Protein AF-A0AAD7LRD4-F1 (afdb_monomer_lite)

Secondary structure (DSSP, 8-state):
-B-TTS--EEE--GGGGG-TT-SEEE--SSEEEEPPPGGGGG-TT-SEEE--SSEEEEEPPGGGGG-TT--EEE--SSEEEEPPPGGGGG-TT--EEE--SSEE-SPPPTTSTTEEHHHHHHSHHHHHHHHHHHHHHHHHHHHHHHHIIIIISSS-EE-S--SGGGEEE-TT--EEE--GGG-EE--TTS--B----S-TTTS-HHHHHH-B--HHHHHHHHHHHHHHHHH-

Organism: Quillaja saponaria (NCBI:txid32244)

Radius of gyration: 20.21 Å; chains: 1; bounding box: 53×46×47 Å

Sequence (232 aa):
MDIQDCMLTGLISTSIGNLTNVVCLNLVDNQLSGIVPREIGTLGNIKYLLLRNDELSGSIPKEIGMLRDLFELDLSENHFSDRIPATIGNLRNLNALYLYANNLSGSIPEEIGKGSLDNILKSEEQAIALGWNRRINIVKGVANALYYMHHNCSPPIIHRDISGKNVLLNLDYEAHISDFGTAKILKPESSNWTSFAGTFGYSAPELACTMEVNEKCDVYSYGVLTLEVILG

Foldseek 3Di:
DACEPVQDEEEDDLCVLVVLVDAEDAHHHYAHEEEDDLSVLSNQNYAYDADAQYAYEEADHLSVLSNQNHAEDHPENYAYEEEDHLSVLSNPNHDYDHHYNYHYDDKDRQSAAVGFQVVQLVDPVSLVVCDDVLLVQQLVLLVVVLCCQQPVDVQHKAQLAQASNQWHAHNVSRTDGMDSVVMDRDDVPDAQADDRDYDPPQFDPCCVVPSGDDSVRVVSSSVSRSCSSVPD

pLDDT: mean 91.53, std 7.33, range [61.41, 98.56]

Structure (mmCIF, N/CA/C/O backbone):
data_AF-A0AAD7LRD4-F1
#
_entry.id   AF-A0AAD7LRD4-F1
#
loop_
_atom_site.group_PDB
_atom_site.id
_atom_site.type_symbol
_atom_site.label_atom_id
_atom_site.label_alt_id
_atom_site.label_comp_id
_atom_site.label_asym_id
_atom_site.label_entity_id
_atom_site.label_seq_id
_atom_site.pdbx_PDB_ins_code
_atom_site.Cartn_x
_atom_site.Cartn_y
_atom_site.Cartn_z
_atom_site.occupancy
_atom_site.B_iso_or_equiv
_atom_site.auth_seq_id
_atom_site.auth_comp_id
_atom_site.auth_asym_id
_atom_site.auth_atom_id
_atom_site.pdbx_PDB_model_num
ATOM 1 N N . MET A 1 1 ? -25.163 5.778 10.928 1.00 79.69 1 MET A N 1
ATOM 2 C CA . MET A 1 1 ? -25.505 7.166 10.594 1.00 79.69 1 MET A CA 1
ATOM 3 C C . MET A 1 1 ? -25.146 7.330 9.142 1.00 79.69 1 MET A C 1
ATOM 5 O O . MET A 1 1 ? -23.975 7.208 8.812 1.00 79.69 1 MET A O 1
ATOM 9 N N . ASP A 1 2 ? -26.165 7.460 8.306 1.00 86.50 2 ASP A N 1
ATOM 10 C CA . ASP A 1 2 ? -26.019 7.565 6.860 1.00 86.50 2 ASP A CA 1
ATOM 11 C C . ASP A 1 2 ? -26.580 8.921 6.441 1.00 86.50 2 ASP A C 1
ATOM 13 O O . ASP A 1 2 ? -27.768 9.178 6.633 1.00 86.50 2 ASP A O 1
ATOM 17 N N . ILE A 1 3 ? -25.687 9.810 6.022 1.00 87.19 3 ILE A N 1
ATOM 18 C CA . ILE A 1 3 ? -25.962 11.201 5.635 1.00 87.19 3 ILE A CA 1
ATOM 19 C C . ILE A 1 3 ? -25.103 11.565 4.418 1.00 87.19 3 ILE A C 1
ATOM 21 O O . ILE A 1 3 ? -24.568 12.668 4.309 1.00 87.19 3 ILE A O 1
ATOM 25 N N . GLN A 1 4 ? -24.960 10.604 3.508 1.00 90.75 4 GLN A N 1
ATOM 26 C CA . GLN A 1 4 ? -24.383 10.846 2.192 1.00 90.75 4 GLN A CA 1
ATOM 27 C C . GLN A 1 4 ? -25.244 11.824 1.380 1.00 90.75 4 GLN A C 1
ATOM 29 O O . GLN A 1 4 ? -26.467 11.845 1.554 1.00 90.75 4 GLN A O 1
ATOM 34 N N . ASP A 1 5 ? -24.613 12.615 0.510 1.00 90.62 5 ASP A N 1
ATOM 35 C CA . ASP A 1 5 ? -25.289 13.540 -0.419 1.00 90.62 5 ASP A CA 1
ATOM 36 C C . ASP A 1 5 ? -26.319 14.461 0.269 1.00 90.62 5 ASP A C 1
ATOM 38 O O . ASP A 1 5 ? -27.457 14.652 -0.164 1.00 90.62 5 ASP A O 1
ATOM 42 N N . CYS A 1 6 ? -25.937 15.005 1.427 1.00 92.00 6 CYS A N 1
ATOM 43 C CA . CYS A 1 6 ? -26.787 15.874 2.242 1.00 92.00 6 CYS A CA 1
ATOM 44 C C . CYS A 1 6 ? -26.391 17.355 2.144 1.00 92.00 6 CYS A C 1
ATOM 46 O O . CYS A 1 6 ? -26.928 18.180 2.888 1.00 92.00 6 CYS A O 1
ATOM 48 N N . MET A 1 7 ? -25.465 17.702 1.239 1.00 91.88 7 MET A N 1
ATOM 49 C CA . MET A 1 7 ? -24.908 19.053 1.080 1.00 91.88 7 MET A CA 1
ATOM 50 C C . MET A 1 7 ? -24.343 19.613 2.399 1.00 91.88 7 MET A C 1
ATOM 52 O O . MET A 1 7 ? -24.433 20.814 2.672 1.00 91.88 7 MET A O 1
ATOM 56 N N . LEU A 1 8 ? -23.806 18.740 3.259 1.00 91.38 8 LEU A N 1
ATOM 57 C CA . LEU A 1 8 ? -23.215 19.143 4.532 1.00 91.38 8 LEU A CA 1
ATOM 58 C C . LEU A 1 8 ? -21.943 19.948 4.279 1.00 91.38 8 LEU A C 1
ATOM 60 O O . LEU A 1 8 ? -21.114 19.563 3.464 1.00 91.38 8 LEU A O 1
ATOM 64 N N . THR A 1 9 ? -21.783 21.051 5.007 1.00 94.81 9 THR A N 1
ATOM 65 C CA . THR A 1 9 ? -20.625 21.947 4.893 1.00 94.81 9 THR A CA 1
ATOM 66 C C . THR A 1 9 ? -19.940 22.134 6.242 1.00 94.81 9 THR A C 1
ATOM 68 O O . THR A 1 9 ? -20.505 21.847 7.302 1.00 94.81 9 THR A O 1
ATOM 71 N N . GLY A 1 10 ? -18.724 22.676 6.210 1.00 94.94 10 GLY A N 1
ATOM 72 C CA . GLY A 1 10 ? -17.962 23.017 7.409 1.00 94.94 10 GLY A CA 1
ATOM 73 C C . GLY A 1 10 ? -17.129 21.854 7.939 1.00 94.94 10 GLY A C 1
ATOM 74 O O . GLY A 1 10 ? -16.791 20.936 7.202 1.00 94.94 10 GLY A O 1
ATOM 75 N N . LEU A 1 11 ? -16.734 21.937 9.209 1.00 97.00 11 LEU A N 1
ATOM 76 C CA . LEU A 1 11 ? -15.781 21.006 9.817 1.00 97.00 11 LEU A CA 1
ATOM 77 C C . LEU A 1 11 ? -16.483 19.796 10.440 1.00 97.00 11 LEU A C 1
ATOM 79 O O . LEU A 1 11 ? -17.560 19.929 11.029 1.00 97.00 11 LEU A O 1
ATOM 83 N N . ILE A 1 12 ? -15.811 18.642 10.447 1.00 96.06 12 ILE A N 1
ATOM 84 C CA . ILE A 1 12 ? -16.212 17.520 11.304 1.00 96.06 12 ILE A CA 1
ATOM 85 C C . ILE A 1 12 ? -15.987 17.928 12.769 1.00 96.06 12 ILE A C 1
ATOM 87 O O . ILE A 1 12 ? -14.858 18.115 13.225 1.00 96.06 12 ILE A O 1
ATOM 91 N N . SER A 1 13 ? -17.078 18.080 13.523 1.00 96.19 13 SER A N 1
ATOM 92 C CA . SER A 1 13 ? -17.032 18.469 14.938 1.00 96.19 13 SER A CA 1
ATOM 93 C C . SER A 1 13 ? -16.352 17.403 15.801 1.00 96.19 13 SER A C 1
ATOM 95 O O . SER A 1 13 ? -16.623 16.213 15.656 1.00 96.19 13 SER A O 1
ATOM 97 N N . THR A 1 14 ? -15.568 17.824 16.798 1.00 96.56 14 THR A N 1
ATOM 98 C CA . THR A 1 14 ? -14.976 16.930 17.815 1.00 96.56 14 THR A CA 1
ATOM 99 C C . THR A 1 14 ? -16.030 16.149 18.605 1.00 96.56 14 THR A C 1
ATOM 101 O O . THR A 1 14 ? -15.754 15.068 19.121 1.00 96.56 14 THR A O 1
ATOM 104 N N . SER A 1 15 ? -17.275 16.641 18.638 1.00 96.88 15 SER A N 1
ATOM 105 C CA . SER A 1 15 ? -18.406 15.927 19.243 1.00 96.88 15 SER A CA 1
ATOM 106 C C . SER A 1 15 ? -18.750 14.615 18.531 1.00 96.88 15 SER A C 1
ATOM 108 O O . SER A 1 15 ? -19.494 13.817 19.099 1.00 96.88 15 SER A O 1
ATOM 110 N N . ILE A 1 16 ? -18.195 14.355 17.336 1.00 95.69 16 ILE A N 1
ATOM 111 C CA . ILE A 1 16 ? -18.308 13.057 16.658 1.00 95.69 16 ILE A CA 1
ATOM 112 C C . ILE A 1 16 ? -17.888 11.908 17.580 1.00 95.69 16 ILE A C 1
ATOM 114 O O . ILE A 1 16 ? -18.526 10.860 17.571 1.00 95.69 16 ILE A O 1
ATOM 118 N N . GLY A 1 17 ? -16.907 12.137 18.461 1.00 94.44 17 GLY A N 1
ATOM 119 C CA . GLY A 1 17 ? -16.423 11.128 19.399 1.00 94.44 17 GLY A CA 1
ATOM 120 C C . GLY A 1 17 ? -17.453 10.657 20.437 1.00 94.44 17 GLY A C 1
ATOM 121 O O . GLY A 1 17 ? -17.239 9.636 21.092 1.00 94.44 17 GLY A O 1
ATOM 122 N N . ASN A 1 18 ? -18.590 11.349 20.571 1.00 96.25 18 ASN A N 1
ATOM 123 C CA . ASN A 1 18 ? -19.692 10.932 21.441 1.00 96.25 18 ASN A CA 1
ATOM 124 C C . ASN A 1 18 ? -20.562 9.828 20.820 1.00 96.25 18 ASN A C 1
ATOM 126 O O . ASN A 1 18 ? -21.377 9.228 21.521 1.00 96.25 18 ASN A O 1
ATOM 130 N N . LEU A 1 19 ? -20.410 9.534 19.524 1.00 94.06 19 LEU A N 1
ATOM 131 C CA . LEU A 1 19 ? -21.178 8.505 18.820 1.00 94.06 19 LEU A CA 1
ATOM 132 C C . LEU A 1 19 ? -20.632 7.089 19.087 1.00 94.06 19 LEU A C 1
ATOM 134 O O . LEU A 1 19 ? -20.460 6.296 18.170 1.00 94.06 19 LEU A O 1
ATOM 138 N N . THR A 1 20 ? -20.370 6.734 20.344 1.00 90.94 20 THR A N 1
ATOM 139 C CA . THR A 1 20 ? -19.645 5.505 20.736 1.00 90.94 20 THR A CA 1
ATOM 140 C C . THR A 1 20 ? -20.310 4.190 20.306 1.00 90.94 20 THR A C 1
ATOM 142 O O . THR A 1 20 ? -19.645 3.159 20.221 1.00 90.94 20 THR A O 1
ATOM 145 N N . ASN A 1 21 ? -21.607 4.211 19.994 1.00 94.12 21 ASN A N 1
ATOM 146 C CA . ASN A 1 21 ? -22.363 3.052 19.504 1.00 94.12 21 ASN A CA 1
ATOM 147 C C . ASN A 1 21 ? -22.509 3.016 17.972 1.00 94.12 21 ASN A C 1
ATOM 149 O O . ASN A 1 21 ? -23.228 2.165 17.446 1.00 94.12 21 ASN A O 1
ATOM 153 N N . VAL A 1 22 ? -21.896 3.952 17.240 1.00 96.12 22 VAL A N 1
ATOM 154 C CA . VAL A 1 22 ? -22.007 3.995 15.780 1.00 96.12 22 VAL A CA 1
ATOM 155 C C . VAL A 1 22 ? -21.257 2.822 15.154 1.00 96.12 22 VAL A C 1
ATOM 157 O O . VAL A 1 22 ? -20.099 2.571 15.465 1.00 96.12 22 VAL A O 1
ATOM 160 N N . VAL A 1 23 ? -21.939 2.105 14.260 1.00 97.56 23 VAL A N 1
ATOM 161 C CA . VAL A 1 23 ? -21.367 0.972 13.511 1.00 97.56 23 VAL A CA 1
ATOM 162 C C . VAL A 1 23 ? -20.967 1.384 12.095 1.00 97.56 23 VAL A C 1
ATOM 164 O O . VAL A 1 23 ? -19.994 0.884 11.544 1.00 97.56 23 VAL A O 1
ATOM 167 N N . CYS A 1 24 ? -21.709 2.309 11.496 1.00 97.94 24 CYS A N 1
ATOM 168 C CA . CYS A 1 24 ? -21.435 2.851 10.172 1.00 97.94 24 CYS A CA 1
ATOM 169 C C . CYS A 1 24 ? -21.582 4.368 10.236 1.00 97.94 24 CYS A C 1
ATOM 171 O O . CYS A 1 24 ? -22.617 4.856 10.709 1.00 97.94 24 CYS A O 1
ATOM 173 N N . LEU A 1 25 ? -20.555 5.086 9.795 1.00 97.38 25 LEU A N 1
ATOM 174 C CA . LEU A 1 25 ? -20.569 6.524 9.585 1.00 97.38 25 LEU A CA 1
ATOM 175 C C . LEU A 1 25 ? -20.303 6.774 8.101 1.00 97.38 25 LEU A C 1
ATOM 177 O O . LEU A 1 25 ? -19.169 6.637 7.649 1.00 97.38 25 LEU A O 1
ATOM 181 N N . ASN A 1 26 ? -21.367 7.102 7.371 1.00 97.31 26 ASN A N 1
ATOM 182 C CA . ASN A 1 26 ? -21.311 7.422 5.952 1.00 97.31 26 ASN A CA 1
ATOM 183 C C . ASN A 1 26 ? -21.559 8.921 5.754 1.00 97.31 26 ASN A C 1
ATOM 185 O O . ASN A 1 26 ? -22.684 9.386 5.967 1.00 97.31 26 ASN A O 1
ATOM 189 N N . LEU A 1 27 ? -20.498 9.651 5.404 1.00 96.31 27 LEU A N 1
ATOM 190 C CA . LEU A 1 27 ? -20.510 11.084 5.086 1.00 96.31 27 LEU A CA 1
ATOM 191 C C . LEU A 1 27 ? -20.181 11.347 3.609 1.00 96.31 27 LEU A C 1
ATOM 193 O O . LEU A 1 27 ? -19.881 12.479 3.258 1.00 96.31 27 LEU A O 1
ATOM 197 N N . VAL A 1 28 ? -20.238 10.323 2.759 1.00 97.25 28 VAL A N 1
ATOM 198 C CA . VAL A 1 28 ? -19.806 10.392 1.358 1.00 97.25 28 VAL A CA 1
ATOM 199 C C . VAL A 1 28 ? -20.560 11.467 0.566 1.00 97.25 28 VAL A C 1
ATOM 201 O O . VAL A 1 28 ? -21.748 11.696 0.797 1.00 97.25 28 VAL A O 1
ATOM 204 N N . ASP A 1 29 ? -19.881 12.084 -0.400 1.00 97.25 29 ASP A N 1
ATOM 205 C CA . ASP A 1 29 ? -20.454 13.059 -1.334 1.00 97.25 29 ASP A CA 1
ATOM 206 C C . ASP A 1 29 ? -21.062 14.282 -0.605 1.00 97.25 29 ASP A C 1
ATOM 208 O O . ASP A 1 29 ? -22.218 14.653 -0.810 1.00 97.25 29 ASP A O 1
ATOM 212 N N . ASN A 1 30 ? -20.295 14.912 0.288 1.00 95.81 30 ASN A N 1
ATOM 213 C CA . ASN A 1 30 ? -20.659 16.174 0.939 1.00 95.81 30 ASN A CA 1
ATOM 214 C C . ASN A 1 30 ? -19.632 17.279 0.593 1.00 95.81 30 ASN A C 1
ATOM 216 O O . ASN A 1 30 ? -18.924 17.220 -0.408 1.00 95.81 30 ASN A O 1
ATOM 220 N N . GLN A 1 31 ? -19.634 18.377 1.351 1.00 96.62 31 GLN A N 1
ATOM 221 C CA . GLN A 1 31 ? -18.704 19.506 1.221 1.00 96.62 31 GLN A CA 1
ATOM 222 C C . GLN A 1 31 ? -18.009 19.761 2.569 1.00 96.62 31 GLN A C 1
ATOM 224 O O . GLN A 1 31 ? -17.778 20.910 2.977 1.00 96.62 31 GLN A O 1
ATOM 229 N N . LEU A 1 32 ? -17.748 18.688 3.324 1.00 97.56 32 LEU A N 1
ATOM 230 C CA . LEU A 1 32 ? -17.055 18.776 4.603 1.00 97.56 32 LEU A CA 1
ATOM 231 C C . LEU A 1 32 ? -15.599 19.157 4.355 1.00 97.56 32 LEU A C 1
ATOM 233 O O . LEU A 1 32 ? -14.972 18.670 3.429 1.00 97.56 32 LEU A O 1
ATOM 237 N N . SER A 1 33 ? -15.050 20.039 5.182 1.00 97.56 33 SER A N 1
ATOM 238 C CA . SER A 1 33 ? -13.709 20.594 4.995 1.00 97.56 33 SER A CA 1
ATOM 239 C C . SER A 1 33 ? -12.880 20.565 6.273 1.00 97.56 33 SER A C 1
ATOM 241 O O . SER A 1 33 ? -13.361 20.251 7.365 1.00 97.56 33 SER A O 1
ATOM 243 N N . GLY A 1 34 ? -11.602 20.916 6.135 1.00 97.31 34 GLY A N 1
ATOM 244 C CA . GLY A 1 34 ? -10.645 20.912 7.237 1.00 97.31 34 GLY A CA 1
ATOM 245 C C . GLY A 1 34 ? -10.217 19.500 7.629 1.00 97.31 34 GLY A C 1
ATOM 246 O O . GLY A 1 34 ? -10.219 18.597 6.801 1.00 97.31 34 GLY A O 1
ATOM 247 N N . ILE A 1 35 ? -9.788 19.319 8.877 1.00 98.06 35 ILE A N 1
ATOM 248 C CA . ILE A 1 35 ? -9.179 18.061 9.330 1.00 98.06 35 ILE A CA 1
ATOM 249 C C . ILE A 1 35 ? -10.216 17.073 9.865 1.00 98.06 35 ILE A C 1
ATOM 251 O O . ILE A 1 35 ? -11.226 17.467 10.451 1.00 98.06 35 ILE A O 1
ATOM 255 N N . VAL A 1 36 ? -9.898 15.780 9.786 1.00 98.25 36 VAL A N 1
ATOM 256 C CA . VAL A 1 36 ? -10.592 14.767 10.590 1.00 98.25 36 VAL A CA 1
ATOM 257 C C . VAL A 1 36 ? -10.124 14.907 12.051 1.00 98.25 36 VAL A C 1
ATOM 259 O O . VAL A 1 36 ? -8.919 14.870 12.314 1.00 98.25 36 VAL A O 1
ATOM 262 N N . PRO A 1 37 ? -11.028 15.094 13.027 1.00 97.94 37 PRO A N 1
ATOM 263 C CA . PRO A 1 37 ? -10.654 15.260 14.429 1.00 97.94 37 PRO A CA 1
ATOM 264 C C . PRO A 1 37 ? -10.115 13.954 15.029 1.00 97.94 37 PRO A C 1
ATOM 266 O O . PRO A 1 37 ? -10.568 12.860 14.689 1.00 97.94 37 PRO A O 1
ATOM 269 N N . ARG A 1 38 ? -9.187 14.057 15.991 1.00 98.12 38 ARG A N 1
ATOM 270 C CA . ARG A 1 38 ? -8.601 12.890 16.688 1.00 98.12 38 ARG A CA 1
ATOM 271 C C . ARG A 1 38 ? -9.652 12.057 17.428 1.00 98.12 38 ARG A C 1
ATOM 273 O O . ARG A 1 38 ? -9.475 10.860 17.632 1.00 98.12 38 ARG A O 1
ATOM 280 N N . GLU A 1 39 ? -10.752 12.697 17.818 1.00 98.19 39 GLU A N 1
ATOM 281 C CA . GLU A 1 39 ? -11.904 12.098 18.483 1.00 98.19 39 GLU A CA 1
ATOM 282 C C . GLU A 1 39 ? -12.570 11.013 17.628 1.00 98.19 39 GLU A C 1
ATOM 284 O O . GLU A 1 39 ? -13.285 10.183 18.175 1.00 98.19 39 GLU A O 1
ATOM 289 N N . ILE A 1 40 ? -12.282 10.932 16.321 1.00 97.56 40 ILE A N 1
ATOM 290 C CA . ILE A 1 40 ? -12.709 9.799 15.490 1.00 97.56 40 ILE A CA 1
ATOM 291 C C . ILE A 1 40 ? -12.243 8.451 16.064 1.00 97.56 40 ILE A C 1
ATOM 293 O O . ILE A 1 40 ? -12.943 7.453 15.930 1.00 97.56 40 ILE A O 1
ATOM 297 N N . GLY A 1 41 ? -11.106 8.419 16.773 1.00 96.81 41 GLY A N 1
ATOM 298 C CA . GLY A 1 41 ? -10.569 7.208 17.398 1.00 96.81 41 GLY A CA 1
ATOM 299 C C . GLY A 1 41 ? -11.366 6.688 18.599 1.00 96.81 41 GLY A C 1
ATOM 300 O O . GLY A 1 41 ? -11.056 5.610 19.102 1.00 96.81 41 GLY A O 1
ATOM 301 N N . THR A 1 42 ? -12.381 7.416 19.082 1.00 97.25 42 THR A N 1
ATOM 302 C CA . THR A 1 42 ? -13.242 6.954 20.189 1.00 97.25 42 THR A CA 1
ATOM 303 C C . THR A 1 42 ? -14.420 6.100 19.717 1.00 97.25 42 THR A C 1
ATOM 305 O O . THR A 1 42 ? -15.127 5.523 20.548 1.00 97.25 42 THR A O 1
ATOM 308 N N . LEU A 1 43 ? -14.636 5.984 18.401 1.00 96.62 43 LEU A N 1
ATOM 309 C CA . LEU A 1 43 ? -15.737 5.238 17.788 1.00 96.62 43 LEU A CA 1
ATOM 310 C C . LEU A 1 43 ? -15.497 3.719 17.823 1.00 96.62 43 LEU A C 1
ATOM 312 O O . LEU A 1 43 ? -15.482 3.057 16.796 1.00 96.62 43 LEU A O 1
ATOM 316 N N . GLY A 1 44 ? -15.301 3.140 19.008 1.00 91.56 44 GLY A N 1
ATOM 317 C CA . GLY A 1 44 ? -14.797 1.770 19.168 1.00 91.56 44 GLY A CA 1
ATOM 318 C C . GLY A 1 44 ? -15.618 0.651 18.508 1.00 91.56 44 GLY A C 1
ATOM 319 O O . GLY A 1 44 ? -15.060 -0.410 18.267 1.00 91.56 44 GLY A O 1
ATOM 320 N N . ASN A 1 45 ? -16.899 0.882 18.193 1.00 95.38 45 ASN A N 1
ATOM 321 C CA . ASN A 1 45 ? -17.786 -0.093 17.540 1.00 95.38 45 ASN A CA 1
ATOM 322 C C . ASN A 1 45 ? -17.920 0.102 16.016 1.00 95.38 45 ASN A C 1
ATOM 324 O O . ASN A 1 45 ? -18.721 -0.589 15.375 1.00 95.38 45 ASN A O 1
ATOM 328 N N . ILE A 1 46 ? -17.200 1.065 15.433 1.00 97.62 46 ILE A N 1
ATOM 329 C CA . ILE A 1 46 ? -17.334 1.401 14.018 1.00 97.62 46 ILE A CA 1
ATOM 330 C C . ILE A 1 46 ? -16.710 0.321 13.131 1.00 97.62 46 ILE A C 1
ATOM 332 O O . ILE A 1 46 ? -15.601 -0.150 13.366 1.00 97.62 46 ILE A O 1
ATOM 336 N N . LYS A 1 47 ? -17.450 -0.048 12.088 1.00 97.94 47 LYS A N 1
ATOM 337 C CA . LYS A 1 47 ? -17.062 -1.012 11.054 1.00 97.94 47 LYS A CA 1
ATOM 338 C C . LYS A 1 47 ? -16.859 -0.351 9.699 1.00 97.94 47 LYS A C 1
ATOM 340 O O . LYS A 1 47 ? -15.987 -0.775 8.954 1.00 97.94 47 LYS A O 1
ATOM 345 N N . TYR A 1 48 ? -17.636 0.686 9.402 1.00 98.31 48 TYR A N 1
ATOM 346 C CA . TYR A 1 48 ? -17.575 1.406 8.133 1.00 98.31 48 TYR A CA 1
ATOM 347 C C . TYR A 1 48 ? -17.382 2.890 8.424 1.00 98.31 48 TYR A C 1
ATOM 349 O O . TYR A 1 48 ? -18.247 3.508 9.054 1.00 98.31 48 TYR A O 1
ATOM 357 N N . LEU A 1 49 ? -16.244 3.435 8.002 1.00 98.31 49 LEU A N 1
ATOM 358 C CA . LEU A 1 49 ? -15.939 4.860 8.061 1.00 98.31 49 LEU A CA 1
ATOM 359 C C . LEU A 1 49 ? -15.728 5.352 6.631 1.00 98.31 49 LEU A C 1
ATOM 361 O O . LEU A 1 49 ? -14.674 5.111 6.046 1.00 98.31 49 LEU A O 1
ATOM 365 N N . LEU A 1 50 ? -16.755 5.999 6.080 1.00 98.44 50 LEU A N 1
ATOM 366 C CA . LEU A 1 50 ? -16.799 6.415 4.682 1.00 98.44 50 LEU A CA 1
ATOM 367 C C . LEU A 1 50 ? -16.862 7.944 4.619 1.00 98.44 50 LEU A C 1
ATOM 369 O O . LEU A 1 50 ? -17.867 8.542 5.008 1.00 98.44 50 LEU A O 1
ATOM 373 N N . LEU A 1 51 ? -15.769 8.555 4.169 1.00 97.88 51 LEU A N 1
ATOM 374 C CA . LEU A 1 51 ? -15.544 10.002 4.078 1.00 97.88 51 LEU A CA 1
ATOM 375 C C . LEU A 1 51 ? -15.117 10.405 2.655 1.00 97.88 51 LEU A C 1
ATOM 377 O O . LEU A 1 51 ? -14.310 11.312 2.485 1.00 97.88 51 LEU A O 1
ATOM 381 N N . ARG A 1 52 ? -15.569 9.664 1.637 1.00 97.94 52 ARG A N 1
ATOM 382 C CA . ARG A 1 52 ? -15.179 9.870 0.236 1.00 97.94 52 ARG A CA 1
ATOM 383 C C . ARG A 1 52 ? -15.801 11.134 -0.348 1.00 97.94 52 ARG A C 1
ATOM 385 O O . ARG A 1 52 ? -16.983 11.375 -0.113 1.00 97.94 52 ARG A O 1
ATOM 392 N N . ASN A 1 53 ? -15.061 11.805 -1.231 1.00 97.75 53 ASN A N 1
ATOM 393 C CA . ASN A 1 53 ? -15.562 12.902 -2.061 1.00 97.75 53 ASN A CA 1
ATOM 394 C C . ASN A 1 53 ? -16.106 14.043 -1.192 1.00 97.75 53 ASN A C 1
ATOM 396 O O . ASN A 1 53 ? -17.292 14.367 -1.193 1.00 97.75 53 ASN A O 1
ATOM 400 N N . ASP A 1 54 ? -15.184 14.592 -0.408 1.00 97.56 54 ASP A N 1
ATOM 401 C CA . ASP A 1 54 ? -15.340 15.750 0.464 1.00 97.56 54 ASP A CA 1
ATOM 402 C C . ASP A 1 54 ? -14.136 16.697 0.231 1.00 97.56 54 ASP A C 1
ATOM 404 O O . ASP A 1 54 ? -13.234 16.436 -0.567 1.00 97.56 54 ASP A O 1
ATOM 408 N N . GLU A 1 55 ? -14.085 17.815 0.951 1.00 97.94 55 GLU A N 1
ATOM 409 C CA . GLU A 1 55 ? -12.983 18.786 0.933 1.00 97.94 55 GLU A CA 1
ATOM 410 C C . GLU A 1 55 ? -12.055 18.622 2.165 1.00 97.94 55 GLU A C 1
ATOM 412 O O . GLU A 1 55 ? -11.448 19.592 2.648 1.00 97.94 55 GLU A O 1
ATOM 417 N N . LEU A 1 56 ? -11.960 17.410 2.737 1.00 98.44 56 LEU A N 1
ATOM 418 C CA . LEU A 1 56 ? -11.137 17.145 3.925 1.00 98.44 56 LEU A CA 1
ATOM 419 C C . LEU A 1 56 ? -9.649 17.244 3.586 1.00 98.44 56 LEU A C 1
ATOM 421 O O . LEU A 1 56 ? -9.207 16.907 2.495 1.00 98.44 56 LEU A O 1
ATOM 425 N N . SER A 1 57 ? -8.850 17.722 4.533 1.00 98.19 57 SER A N 1
ATOM 426 C CA . SER A 1 57 ? -7.444 18.074 4.321 1.00 98.19 57 SER A CA 1
ATOM 427 C C . SER A 1 57 ? -6.582 17.815 5.557 1.00 98.19 57 SER A C 1
ATOM 429 O O . SER A 1 57 ? -7.071 17.456 6.631 1.00 98.19 57 SER A O 1
ATOM 431 N N . GLY A 1 58 ? -5.270 18.016 5.410 1.00 97.50 58 GLY A N 1
ATOM 432 C CA . GLY A 1 58 ? -4.288 17.749 6.458 1.00 97.50 58 GLY A CA 1
ATOM 433 C C . GLY A 1 58 ? -3.910 16.270 6.535 1.00 97.50 58 GLY A C 1
ATOM 434 O O . GLY A 1 58 ? -4.158 15.505 5.607 1.00 97.50 58 GLY A O 1
ATOM 435 N N . SER A 1 59 ? -3.282 15.860 7.635 1.00 97.88 59 SER A N 1
ATOM 436 C CA . SER A 1 59 ? -2.862 14.468 7.820 1.00 97.88 59 SER A CA 1
ATOM 437 C C . SER A 1 59 ? -4.017 13.569 8.258 1.00 97.88 59 SER A C 1
ATOM 439 O O . SER A 1 59 ? -4.911 13.981 9.000 1.00 97.88 59 SER A O 1
ATOM 441 N N . ILE A 1 60 ? -3.962 12.303 7.842 1.00 98.44 60 ILE A N 1
ATOM 442 C CA . ILE A 1 60 ? -4.843 11.252 8.359 1.00 98.44 60 ILE A CA 1
ATOM 443 C C . ILE A 1 60 ? -4.547 11.074 9.866 1.00 98.44 60 ILE A C 1
ATOM 445 O O . ILE A 1 60 ? -3.391 10.823 10.226 1.00 98.44 60 ILE A O 1
ATOM 449 N N . PRO A 1 61 ? -5.540 11.176 10.772 1.00 97.94 61 PRO A N 1
ATOM 450 C CA . PRO A 1 61 ? -5.303 11.031 12.206 1.00 97.94 61 PRO A CA 1
ATOM 451 C C . PRO A 1 61 ? -4.809 9.632 12.565 1.00 97.94 61 PRO A C 1
ATOM 453 O O . PRO A 1 61 ? -5.435 8.625 12.229 1.00 97.94 61 PRO A O 1
ATOM 456 N N . LYS A 1 62 ? -3.717 9.550 13.330 1.00 97.94 62 LYS A N 1
ATOM 457 C CA . LYS A 1 62 ? -3.173 8.266 13.803 1.00 97.94 62 LYS A CA 1
ATOM 458 C C . LYS A 1 62 ? -4.160 7.499 14.690 1.00 97.94 62 LYS A C 1
ATOM 460 O O . LYS A 1 62 ? -4.066 6.275 14.786 1.00 97.94 62 LYS A O 1
ATOM 465 N N . GLU A 1 63 ? -5.090 8.210 15.327 1.00 98.38 63 GLU A N 1
ATOM 466 C CA . GLU A 1 63 ? -6.147 7.686 16.189 1.00 98.38 63 GLU A CA 1
ATOM 467 C C . GLU A 1 63 ? -7.128 6.776 15.437 1.00 98.38 63 GLU A C 1
ATOM 469 O O . GLU A 1 63 ? -7.746 5.923 16.068 1.00 98.38 63 GLU A O 1
ATOM 474 N N . ILE A 1 64 ? -7.202 6.854 14.100 1.00 97.88 64 ILE A N 1
ATOM 475 C CA . ILE A 1 64 ? -7.925 5.862 13.286 1.00 97.88 64 ILE A CA 1
ATOM 476 C C . ILE A 1 64 ? -7.428 4.444 13.591 1.00 97.88 64 ILE A C 1
ATOM 478 O O . ILE A 1 64 ? -8.235 3.528 13.685 1.00 97.88 64 ILE A O 1
ATOM 482 N N . GLY A 1 65 ? -6.133 4.262 13.875 1.00 96.25 65 GLY A N 1
ATOM 483 C CA . GLY A 1 65 ? -5.556 2.973 14.274 1.00 96.25 65 GLY A CA 1
ATOM 484 C C . GLY A 1 65 ? -6.065 2.403 15.608 1.00 96.25 65 GLY A C 1
ATOM 485 O O . GLY A 1 65 ? -5.649 1.315 16.006 1.00 96.25 65 GLY A O 1
ATOM 486 N N . MET A 1 66 ? -6.931 3.118 16.332 1.00 96.69 66 MET A N 1
ATOM 487 C CA . MET A 1 66 ? -7.610 2.624 17.536 1.00 96.69 66 MET A CA 1
ATOM 488 C C . MET A 1 66 ? -8.899 1.848 17.214 1.00 96.69 66 MET A C 1
ATOM 490 O O . MET A 1 66 ? -9.395 1.117 18.073 1.00 96.69 66 MET A O 1
ATOM 494 N N . LEU A 1 67 ? -9.422 1.963 15.989 1.00 96.62 67 LEU A N 1
ATOM 495 C CA . LEU A 1 67 ? -10.707 1.410 15.550 1.00 96.62 67 LEU A CA 1
ATOM 496 C C . LEU A 1 67 ? -10.592 -0.073 15.165 1.00 96.62 67 LEU A C 1
ATOM 498 O O . LEU A 1 67 ? -10.721 -0.448 14.008 1.00 96.62 67 LEU A O 1
ATOM 502 N N . ARG A 1 68 ? -10.315 -0.945 16.137 1.00 92.12 68 ARG A N 1
ATOM 503 C CA . ARG A 1 68 ? -9.951 -2.359 15.892 1.00 92.12 68 ARG A CA 1
ATOM 504 C C . ARG A 1 68 ? -10.990 -3.186 15.122 1.00 92.12 68 ARG A C 1
ATOM 506 O O . ARG A 1 68 ? -10.610 -4.178 14.504 1.00 92.12 68 ARG A O 1
ATOM 513 N N . ASP A 1 69 ? -12.257 -2.788 15.156 1.00 94.38 69 ASP A N 1
ATOM 514 C CA . ASP A 1 69 ? -13.357 -3.463 14.457 1.00 94.38 69 ASP A CA 1
ATOM 515 C C . ASP A 1 69 ? -13.650 -2.875 13.068 1.00 94.38 69 ASP A C 1
ATOM 517 O O . ASP A 1 69 ? -14.562 -3.346 12.384 1.00 94.38 69 ASP A O 1
ATOM 521 N N . LEU A 1 70 ? -12.867 -1.878 12.636 1.00 97.06 70 LEU A N 1
ATOM 522 C CA . LEU A 1 70 ? -13.022 -1.246 11.335 1.00 97.06 70 LEU A CA 1
ATOM 523 C C . LEU A 1 70 ? -12.768 -2.267 10.225 1.00 97.06 70 LEU A C 1
ATOM 525 O O . LEU A 1 70 ? -11.718 -2.906 10.174 1.00 97.06 70 LEU A O 1
ATOM 529 N N . PHE A 1 71 ? -13.758 -2.401 9.353 1.00 95.19 71 PHE A N 1
ATOM 530 C CA . PHE A 1 71 ? -13.778 -3.319 8.224 1.00 95.19 71 PHE A CA 1
ATOM 531 C C . PHE A 1 71 ? -13.494 -2.589 6.910 1.00 95.19 71 PHE A C 1
ATOM 533 O O . PHE A 1 71 ? -12.787 -3.110 6.049 1.00 95.19 71 PHE A O 1
ATOM 540 N N . GLU A 1 72 ? -13.986 -1.360 6.780 1.00 97.69 72 GLU A N 1
ATOM 541 C CA . GLU A 1 72 ? -13.799 -0.532 5.595 1.00 97.69 72 GLU A CA 1
ATOM 542 C C . GLU A 1 72 ? -13.506 0.916 5.984 1.00 97.69 72 GLU A C 1
ATOM 544 O O . GLU A 1 72 ? -14.226 1.523 6.788 1.00 97.69 72 GLU A O 1
ATOM 549 N N . LEU A 1 73 ? -12.431 1.445 5.401 1.00 98.06 73 LEU A N 1
ATOM 550 C CA . LEU A 1 73 ? -12.013 2.833 5.514 1.00 98.06 73 LEU A CA 1
ATOM 551 C C . LEU A 1 73 ? -11.935 3.446 4.119 1.00 98.06 73 LEU A C 1
ATOM 553 O O . LEU A 1 73 ? -11.043 3.097 3.341 1.00 98.06 73 LEU A O 1
ATOM 557 N N . ASP A 1 74 ? -12.830 4.386 3.835 1.00 98.56 74 ASP A N 1
ATOM 558 C CA . ASP A 1 74 ? -12.789 5.175 2.609 1.00 98.56 74 ASP A CA 1
ATOM 559 C C . ASP A 1 74 ? -12.497 6.642 2.931 1.00 98.56 74 ASP A C 1
ATOM 561 O O . ASP A 1 74 ? -13.315 7.333 3.537 1.00 98.56 74 ASP A O 1
ATOM 565 N N . LEU A 1 75 ? -11.302 7.090 2.551 1.00 98.31 75 LEU A N 1
ATOM 566 C CA . LEU A 1 75 ? -10.841 8.479 2.624 1.00 98.31 75 LEU A CA 1
ATOM 567 C C . LEU A 1 75 ? -10.503 9.018 1.226 1.00 98.31 75 LEU A C 1
ATOM 569 O O . LEU A 1 75 ? -9.785 10.012 1.103 1.00 98.31 75 LEU A O 1
ATOM 573 N N . SER A 1 76 ? -10.912 8.315 0.168 1.00 98.38 76 SER A N 1
ATOM 574 C CA . SER A 1 76 ? -10.554 8.668 -1.202 1.00 98.38 76 SER A CA 1
ATOM 575 C C . SER A 1 76 ? -11.235 9.958 -1.659 1.00 98.38 76 SER A C 1
ATOM 577 O O . SER A 1 76 ? -12.200 10.409 -1.048 1.00 98.38 76 SER A O 1
ATOM 579 N N . GLU A 1 77 ? -10.702 10.579 -2.711 1.00 98.19 77 GLU A N 1
ATOM 580 C CA . GLU A 1 77 ? -11.268 11.804 -3.298 1.00 98.19 77 GLU A CA 1
ATOM 581 C C . GLU A 1 77 ? -11.385 12.942 -2.266 1.00 98.19 77 GLU A C 1
ATOM 583 O O . GLU A 1 77 ? -12.463 13.447 -1.981 1.00 98.19 77 GLU A O 1
ATOM 588 N N . ASN A 1 78 ? -10.257 13.305 -1.657 1.00 98.50 78 ASN A N 1
ATOM 589 C CA . ASN A 1 78 ? -10.129 14.393 -0.684 1.00 98.50 78 ASN A CA 1
ATOM 590 C C . ASN A 1 78 ? -8.781 15.113 -0.900 1.00 98.50 78 ASN A C 1
ATOM 592 O O . ASN A 1 78 ? -8.056 14.862 -1.865 1.00 98.50 78 ASN A O 1
ATOM 596 N N . HIS A 1 79 ? -8.395 15.994 0.021 1.00 98.19 79 HIS A N 1
ATOM 597 C CA . HIS A 1 79 ? -7.113 16.708 0.021 1.00 98.19 79 HIS A CA 1
ATOM 598 C C . HIS A 1 79 ? -6.187 16.269 1.163 1.00 98.19 79 HIS A C 1
ATOM 600 O O . HIS A 1 79 ? -5.389 17.076 1.654 1.00 98.19 79 HIS A O 1
ATOM 606 N N . PHE A 1 80 ? -6.271 15.013 1.625 1.00 98.44 80 PHE A N 1
ATOM 607 C CA . PHE A 1 80 ? -5.355 14.514 2.656 1.00 98.44 80 PHE A CA 1
ATOM 608 C C . PHE A 1 80 ? -3.906 14.598 2.174 1.00 98.44 80 PHE A C 1
ATOM 610 O O . PHE A 1 80 ? -3.590 14.254 1.036 1.00 98.44 80 PHE A O 1
ATOM 617 N N . SER A 1 81 ? -3.021 15.047 3.056 1.00 96.25 81 SER A N 1
ATOM 618 C CA . SER A 1 81 ? -1.599 15.259 2.805 1.00 96.25 81 SER A CA 1
ATOM 619 C C . SER A 1 81 ? -0.736 14.471 3.791 1.00 96.25 81 SER A C 1
ATOM 621 O O . SER A 1 81 ? -1.240 13.749 4.652 1.00 96.25 81 SER A O 1
ATOM 623 N N . ASP A 1 82 ? 0.583 14.635 3.686 1.00 95.50 82 ASP A N 1
ATOM 624 C CA . ASP A 1 82 ? 1.579 13.927 4.497 1.00 95.50 82 ASP A CA 1
ATOM 625 C C . ASP A 1 82 ? 1.563 12.407 4.272 1.00 95.50 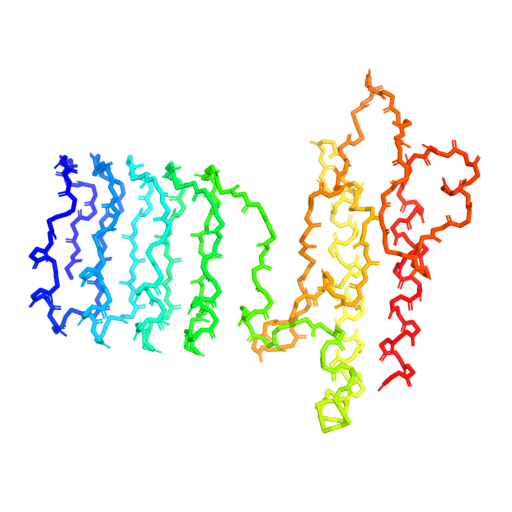82 ASP A C 1
ATOM 627 O O . ASP A 1 82 ? 1.147 11.927 3.217 1.00 95.50 82 ASP A O 1
ATOM 631 N N . ARG A 1 83 ? 2.131 11.650 5.213 1.00 95.50 83 ARG A N 1
ATOM 632 C CA . ARG A 1 83 ? 2.286 10.196 5.123 1.00 95.50 83 ARG A CA 1
ATOM 633 C C . ARG A 1 83 ? 1.083 9.474 5.708 1.00 95.50 83 ARG A C 1
ATOM 635 O O . ARG A 1 83 ? 0.485 9.935 6.679 1.00 95.50 83 ARG A O 1
ATOM 642 N N . ILE A 1 84 ? 0.810 8.285 5.182 1.00 96.06 84 ILE A N 1
ATOM 643 C CA . ILE A 1 84 ? -0.145 7.350 5.777 1.00 96.06 84 ILE A CA 1
ATOM 644 C C . ILE A 1 84 ? 0.373 6.943 7.175 1.00 96.06 84 ILE A C 1
ATOM 646 O O . ILE A 1 84 ? 1.529 6.528 7.295 1.00 96.06 84 ILE A O 1
ATOM 650 N N . PRO A 1 85 ? -0.431 7.049 8.249 1.00 96.12 85 PRO A N 1
ATOM 651 C CA . PRO A 1 85 ? -0.008 6.625 9.578 1.00 96.12 85 PRO A CA 1
ATOM 652 C C . PRO A 1 85 ? 0.221 5.112 9.648 1.00 96.12 85 PRO A C 1
ATOM 654 O O . PRO A 1 85 ? -0.682 4.329 9.361 1.00 96.12 85 PRO A O 1
ATOM 657 N N . ALA A 1 86 ? 1.385 4.692 10.152 1.00 94.50 86 ALA A N 1
ATOM 658 C CA . ALA A 1 86 ? 1.689 3.284 10.446 1.00 94.50 86 ALA A CA 1
ATOM 659 C C . ALA A 1 86 ? 0.666 2.627 11.393 1.00 94.50 86 ALA A C 1
ATOM 661 O O . ALA A 1 86 ? 0.461 1.416 11.374 1.00 94.50 86 ALA A O 1
ATOM 662 N N . THR A 1 87 ? -0.042 3.428 12.198 1.00 96.12 87 THR A N 1
ATOM 663 C CA . THR A 1 87 ? -1.105 2.941 13.084 1.00 96.12 87 THR A CA 1
ATOM 664 C C . THR A 1 87 ? -2.287 2.319 12.339 1.00 96.12 87 THR A C 1
ATOM 666 O O . THR A 1 87 ? -3.024 1.560 12.964 1.00 96.12 87 THR A O 1
ATOM 669 N N . ILE A 1 88 ? -2.453 2.552 11.029 1.00 94.81 88 ILE A N 1
ATOM 670 C CA . ILE A 1 88 ? -3.419 1.811 10.197 1.00 94.81 88 ILE A CA 1
ATOM 671 C C . ILE A 1 88 ? -3.133 0.302 10.227 1.00 94.81 88 ILE A C 1
ATOM 673 O O . ILE A 1 88 ? -4.068 -0.493 10.208 1.00 94.81 88 ILE A O 1
ATOM 677 N N . GLY A 1 89 ? -1.875 -0.112 10.402 1.00 90.44 89 GLY A N 1
ATOM 678 C CA . GLY A 1 89 ? -1.511 -1.520 10.582 1.00 90.44 89 GLY A CA 1
ATOM 679 C C . GLY A 1 89 ? -2.115 -2.195 11.821 1.00 90.44 89 GLY A C 1
ATOM 680 O O . GLY A 1 89 ? -2.199 -3.419 11.899 1.00 90.44 89 GLY A O 1
ATOM 681 N N . ASN A 1 90 ? -2.612 -1.422 12.794 1.00 92.25 90 ASN A N 1
ATOM 682 C CA . ASN A 1 90 ? -3.315 -1.974 13.955 1.00 92.25 90 ASN A CA 1
ATOM 683 C C . ASN A 1 90 ? -4.734 -2.471 13.624 1.00 92.25 90 ASN A C 1
ATOM 685 O O . ASN A 1 90 ? -5.343 -3.164 14.446 1.00 92.25 90 ASN A O 1
ATOM 689 N N . LEU A 1 91 ? -5.271 -2.120 12.453 1.00 92.19 91 LEU A N 1
ATOM 690 C CA . LEU A 1 91 ? -6.628 -2.442 12.020 1.00 92.19 91 LEU A CA 1
ATOM 691 C C . LEU A 1 91 ? -6.706 -3.869 11.469 1.00 92.19 91 LEU A C 1
ATOM 693 O O . LEU A 1 91 ? -6.801 -4.105 10.270 1.00 92.19 91 LEU A O 1
ATOM 697 N N . ARG A 1 92 ? -6.665 -4.851 12.371 1.00 85.00 92 ARG A N 1
ATOM 698 C CA . ARG A 1 92 ? -6.588 -6.281 12.015 1.00 85.00 92 ARG A CA 1
ATOM 699 C C . ARG A 1 92 ? -7.804 -6.827 11.261 1.00 85.00 92 ARG A C 1
ATOM 701 O O . ARG A 1 92 ? -7.686 -7.884 10.653 1.00 85.00 92 ARG A O 1
ATOM 708 N N . ASN A 1 93 ? -8.941 -6.138 11.334 1.00 88.88 93 ASN A N 1
ATOM 709 C CA . ASN A 1 93 ? -10.181 -6.510 10.653 1.00 88.88 93 ASN A CA 1
ATOM 710 C C . ASN A 1 93 ? -10.412 -5.722 9.354 1.00 88.88 93 ASN A C 1
ATOM 712 O O . ASN A 1 93 ? -11.436 -5.932 8.704 1.00 88.88 93 ASN A O 1
ATOM 716 N N . LEU A 1 94 ? -9.487 -4.828 8.981 1.00 91.50 94 LEU A N 1
ATOM 717 C CA . LEU A 1 94 ? -9.631 -3.987 7.801 1.00 91.50 94 LEU A CA 1
ATOM 718 C C . LEU A 1 94 ? -9.518 -4.838 6.538 1.00 91.50 94 LEU A C 1
ATOM 720 O O . LEU A 1 94 ? -8.495 -5.474 6.291 1.00 91.50 94 LEU A O 1
ATOM 724 N N . ASN A 1 95 ? -10.578 -4.819 5.741 1.00 88.31 95 ASN A N 1
ATOM 725 C CA . ASN A 1 95 ? -10.672 -5.529 4.475 1.00 88.31 95 ASN A CA 1
ATOM 726 C C . ASN A 1 95 ? -10.489 -4.588 3.280 1.00 88.31 95 ASN A C 1
ATOM 728 O O . ASN A 1 95 ? -9.936 -4.987 2.260 1.00 88.31 95 ASN A O 1
ATOM 732 N N . ALA A 1 96 ? -10.939 -3.339 3.405 1.00 90.81 96 ALA A N 1
ATOM 733 C CA . ALA A 1 96 ? -10.857 -2.349 2.341 1.00 90.81 96 ALA A CA 1
ATOM 734 C C . ALA A 1 96 ? -10.309 -1.014 2.859 1.00 90.81 96 ALA A C 1
ATOM 736 O O . ALA A 1 96 ? -10.756 -0.493 3.883 1.00 90.81 96 ALA A O 1
ATOM 737 N N . LEU A 1 97 ? -9.325 -0.479 2.133 1.00 94.19 97 LEU A N 1
ATOM 738 C CA . LEU A 1 97 ? -8.675 0.798 2.402 1.00 94.19 97 LEU A CA 1
ATOM 739 C C . LEU A 1 97 ? -8.588 1.602 1.104 1.00 94.19 97 LEU A C 1
ATOM 741 O O . LEU A 1 97 ? -7.799 1.269 0.218 1.00 94.19 97 LEU A O 1
ATOM 745 N N . TYR A 1 98 ? -9.368 2.674 1.006 1.00 96.25 98 TYR A N 1
ATOM 746 C CA . TYR A 1 98 ? -9.384 3.559 -0.155 1.00 96.25 98 TYR A CA 1
ATOM 747 C C . TYR A 1 98 ? -8.767 4.909 0.205 1.00 96.25 98 TYR A C 1
ATOM 749 O O . TYR A 1 98 ? -9.275 5.635 1.054 1.00 96.25 98 TYR A O 1
ATOM 757 N N . LEU A 1 99 ? -7.644 5.232 -0.441 1.00 95.94 99 LEU A N 1
ATOM 758 C CA . LEU A 1 99 ? -6.872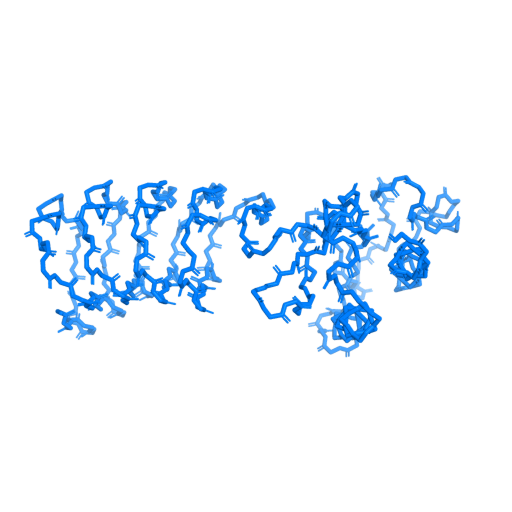 6.463 -0.207 1.00 95.94 99 LEU A CA 1
ATOM 759 C C . LEU A 1 99 ? -6.558 7.230 -1.503 1.00 95.94 99 LEU A C 1
ATOM 761 O O . LEU A 1 99 ? -5.840 8.229 -1.472 1.00 95.94 99 LEU A O 1
ATOM 765 N N . TYR A 1 100 ? -7.038 6.750 -2.654 1.00 92.75 100 TYR A N 1
ATOM 766 C CA . TYR A 1 100 ? -6.744 7.345 -3.961 1.00 92.75 100 TYR A CA 1
ATOM 767 C C . TYR A 1 100 ? -7.335 8.756 -4.089 1.00 92.75 100 TYR A C 1
ATOM 769 O O . TYR A 1 100 ? -8.194 9.144 -3.303 1.00 92.75 100 TYR A O 1
ATOM 777 N N . ALA A 1 101 ? -6.866 9.518 -5.082 1.00 95.69 101 ALA A N 1
ATOM 778 C CA . ALA A 1 101 ? -7.281 10.908 -5.299 1.00 95.69 101 ALA A CA 1
ATOM 779 C C . ALA A 1 101 ? -7.142 11.771 -4.026 1.00 95.69 101 ALA A C 1
ATOM 781 O O . ALA A 1 101 ? -8.081 12.421 -3.591 1.00 95.69 101 ALA A O 1
ATOM 782 N N . ASN A 1 102 ? -5.946 11.733 -3.434 1.00 97.50 102 ASN A N 1
ATOM 783 C CA . ASN A 1 102 ? -5.500 12.590 -2.337 1.00 97.50 102 ASN A CA 1
ATOM 784 C C . ASN A 1 102 ? -4.109 13.151 -2.652 1.00 97.50 102 ASN A C 1
ATOM 786 O O . ASN A 1 102 ? -3.470 12.750 -3.627 1.00 97.50 102 ASN A O 1
ATOM 790 N N . ASN A 1 103 ? -3.600 14.023 -1.783 1.00 96.31 103 ASN A N 1
ATOM 791 C CA . ASN A 1 103 ? -2.267 14.616 -1.877 1.00 96.31 1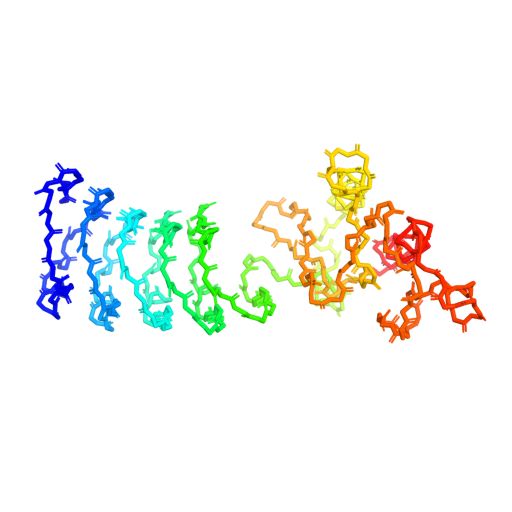03 ASN A CA 1
ATOM 792 C C . ASN A 1 103 ? -1.253 13.946 -0.919 1.00 96.31 103 ASN A C 1
ATOM 794 O O . ASN A 1 103 ? -0.323 14.588 -0.420 1.00 96.31 103 ASN A O 1
ATOM 798 N N . LEU A 1 104 ? -1.468 12.655 -0.631 1.00 94.44 104 LEU A N 1
ATOM 799 C CA . LEU A 1 104 ? -0.625 11.836 0.241 1.00 94.44 104 LEU A CA 1
ATOM 800 C C . LEU A 1 104 ? 0.774 11.654 -0.357 1.00 94.44 104 LEU A C 1
ATOM 802 O O . LEU A 1 104 ? 0.971 11.628 -1.571 1.00 94.44 104 LEU A O 1
ATOM 806 N N . SER A 1 105 ? 1.760 11.499 0.518 1.00 89.50 105 SER A N 1
ATOM 807 C CA . SER A 1 105 ? 3.174 11.380 0.167 1.00 89.50 105 SER A CA 1
ATOM 808 C C . SER A 1 105 ? 3.869 10.291 0.983 1.00 89.50 105 SER A C 1
ATOM 810 O O . SER A 1 105 ? 3.365 9.831 2.005 1.00 89.50 105 SER A O 1
ATOM 812 N N . GLY A 1 106 ? 5.070 9.903 0.558 1.00 86.62 106 GLY A N 1
ATOM 813 C CA . GLY A 1 106 ? 5.818 8.814 1.186 1.00 86.62 106 GLY A CA 1
ATOM 814 C C . GLY A 1 106 ? 5.319 7.427 0.776 1.00 86.62 106 GLY A C 1
ATOM 815 O O . GLY A 1 106 ? 4.461 7.287 -0.093 1.00 86.62 106 GLY A O 1
ATOM 816 N N . SER A 1 107 ? 5.914 6.400 1.377 1.00 84.31 107 SER A N 1
ATOM 817 C CA . SER A 1 107 ? 5.599 5.000 1.104 1.00 84.31 107 SER A CA 1
ATOM 818 C C . SER A 1 107 ? 4.388 4.516 1.906 1.00 84.31 107 SER A C 1
ATOM 820 O O . SER A 1 107 ? 4.009 5.099 2.926 1.00 84.31 107 SER A O 1
ATOM 822 N N . ILE A 1 108 ? 3.788 3.420 1.440 1.00 86.81 108 ILE A N 1
ATOM 823 C CA . ILE A 1 108 ? 2.794 2.670 2.210 1.00 86.81 108 ILE A CA 1
ATOM 824 C C . ILE A 1 108 ? 3.516 2.063 3.429 1.00 86.81 108 ILE A C 1
ATOM 826 O O . ILE A 1 108 ? 4.527 1.387 3.227 1.00 86.81 108 ILE A O 1
ATOM 830 N N . PRO A 1 109 ? 3.050 2.301 4.671 1.00 88.56 109 PRO A N 1
ATOM 831 C CA . PRO A 1 109 ? 3.669 1.737 5.866 1.00 88.56 109 PRO A CA 1
ATOM 832 C C . PRO A 1 109 ? 3.686 0.207 5.826 1.00 88.56 109 PRO A C 1
ATOM 834 O O . PRO A 1 109 ? 2.679 -0.417 5.485 1.00 88.56 109 PRO A O 1
ATOM 837 N N . GLU A 1 110 ? 4.808 -0.399 6.214 1.00 84.94 110 GLU A N 1
ATOM 838 C CA . GLU A 1 110 ? 4.960 -1.859 6.234 1.00 84.94 110 GLU A CA 1
ATOM 839 C C . GLU A 1 110 ? 4.107 -2.531 7.315 1.00 84.94 110 GLU A C 1
ATOM 841 O O . GLU A 1 110 ? 3.964 -3.744 7.329 1.00 84.94 110 GLU A O 1
ATOM 846 N N . GLU A 1 111 ? 3.521 -1.772 8.235 1.00 88.44 111 GLU A N 1
ATOM 847 C CA . GLU A 1 111 ? 2.592 -2.301 9.225 1.00 88.44 111 GLU A CA 1
ATOM 848 C C . GLU A 1 111 ? 1.232 -2.665 8.609 1.00 88.44 111 GLU A C 1
ATOM 850 O O . GLU A 1 111 ? 0.447 -3.373 9.239 1.00 88.44 111 GLU A O 1
ATOM 855 N N . ILE A 1 112 ? 0.928 -2.199 7.391 1.00 85.88 112 ILE A N 1
ATOM 856 C CA . ILE A 1 112 ? -0.325 -2.520 6.702 1.00 85.88 112 ILE A CA 1
ATOM 857 C C . ILE A 1 112 ? -0.274 -3.958 6.159 1.00 85.88 112 ILE A C 1
ATOM 859 O O . ILE A 1 112 ? 0.627 -4.342 5.413 1.00 85.88 112 ILE A O 1
ATOM 863 N N . GLY A 1 113 ? -1.287 -4.757 6.512 1.00 81.12 113 GLY A N 1
ATOM 864 C CA . GLY A 1 113 ? -1.396 -6.161 6.114 1.00 81.12 113 GLY A CA 1
ATOM 865 C C . GLY A 1 113 ? -0.536 -7.094 6.975 1.00 81.12 113 GLY A C 1
ATOM 866 O O . GLY A 1 113 ? -0.519 -7.001 8.200 1.00 81.12 113 GLY A O 1
ATOM 867 N N . LYS A 1 114 ? 0.147 -8.046 6.337 1.00 81.88 114 LYS A N 1
ATOM 868 C CA . LYS A 1 114 ? 1.171 -8.916 6.948 1.00 81.88 114 LYS A CA 1
ATOM 869 C C . LYS A 1 114 ? 2.570 -8.285 6.906 1.00 81.88 114 LYS A C 1
ATOM 871 O O . LYS A 1 114 ? 3.519 -8.889 7.399 1.00 81.88 114 LYS A O 1
ATOM 876 N N . GLY A 1 115 ? 2.670 -7.094 6.325 1.00 85.25 115 GLY A N 1
ATOM 877 C CA . GLY A 1 115 ? 3.891 -6.343 6.103 1.00 85.25 115 GLY A CA 1
ATOM 878 C C . GLY A 1 115 ? 4.729 -6.816 4.931 1.00 85.25 115 GLY A C 1
ATOM 879 O O . GLY A 1 115 ? 4.222 -7.470 4.015 1.00 85.25 115 GLY A O 1
ATOM 880 N N . SER A 1 116 ? 5.996 -6.401 4.922 1.00 91.25 116 SER A N 1
ATOM 881 C CA . SER A 1 116 ? 6.895 -6.646 3.798 1.00 91.25 116 SER A CA 1
ATOM 882 C C . SER A 1 116 ? 7.325 -8.110 3.709 1.00 91.25 116 SER A C 1
ATOM 884 O O . SER A 1 116 ? 7.554 -8.795 4.711 1.00 91.25 116 SER A O 1
ATOM 886 N N . LEU A 1 117 ? 7.461 -8.591 2.477 1.00 92.69 117 LEU A N 1
ATOM 887 C CA . LEU A 1 117 ? 7.932 -9.936 2.176 1.00 92.69 117 LEU A CA 1
ATOM 888 C C . LEU A 1 117 ? 9.342 -10.182 2.736 1.00 92.69 117 LEU A C 1
ATOM 890 O O . LEU A 1 117 ? 9.603 -11.262 3.254 1.00 92.69 117 LEU A O 1
ATOM 894 N N . ASP A 1 118 ? 10.208 -9.166 2.719 1.00 92.31 118 ASP A N 1
ATOM 895 C CA . ASP A 1 118 ? 11.551 -9.201 3.322 1.00 92.31 118 ASP A CA 1
ATOM 896 C C . ASP A 1 118 ? 11.500 -9.565 4.818 1.00 92.31 118 ASP A C 1
ATOM 898 O O . ASP A 1 118 ? 12.247 -10.429 5.280 1.00 92.31 118 ASP A O 1
ATOM 902 N N . ASN A 1 119 ? 10.570 -8.977 5.580 1.00 90.62 119 ASN A N 1
ATOM 903 C CA . ASN A 1 119 ? 10.409 -9.290 7.003 1.00 90.62 119 ASN A CA 1
ATOM 904 C C . ASN A 1 119 ? 9.900 -10.723 7.230 1.00 90.62 119 ASN A C 1
ATOM 906 O O . ASN A 1 119 ? 10.340 -11.396 8.164 1.00 90.62 119 ASN A O 1
ATOM 910 N N . ILE A 1 120 ? 9.002 -11.203 6.364 1.00 90.94 120 ILE A N 1
ATOM 911 C CA . ILE A 1 120 ? 8.448 -12.562 6.434 1.00 90.94 120 ILE A CA 1
ATOM 912 C C . ILE A 1 120 ? 9.530 -13.605 6.138 1.00 90.94 120 ILE A C 1
ATOM 914 O O . ILE A 1 120 ? 9.655 -14.576 6.881 1.00 90.94 120 ILE A O 1
ATOM 918 N N . LEU A 1 121 ? 10.332 -13.400 5.089 1.00 92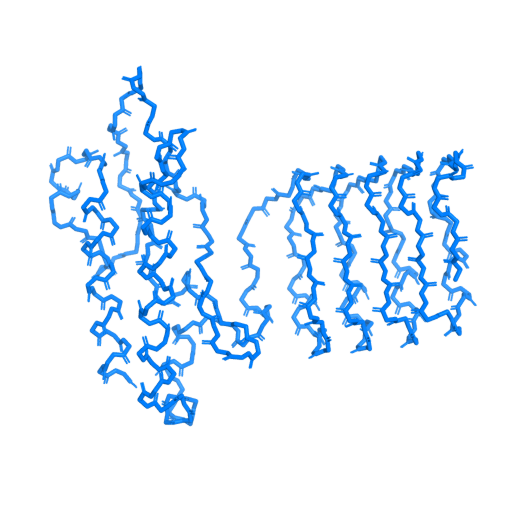.50 121 LEU A N 1
ATOM 919 C CA . LEU A 1 121 ? 11.388 -14.334 4.681 1.00 92.50 121 LEU A CA 1
ATOM 920 C C . LEU A 1 121 ? 12.562 -14.373 5.668 1.00 92.50 121 LEU A C 1
ATOM 922 O O . LEU A 1 121 ? 13.202 -15.408 5.825 1.00 92.50 121 LEU A O 1
ATOM 926 N N . LYS A 1 122 ? 12.828 -13.277 6.386 1.00 92.56 122 LYS A N 1
ATOM 927 C CA . LYS A 1 122 ? 13.860 -13.235 7.439 1.00 92.56 122 LYS A CA 1
ATOM 928 C C . LYS A 1 122 ? 13.460 -13.940 8.734 1.00 92.56 122 LYS A C 1
ATOM 930 O O . LYS A 1 122 ? 14.327 -14.226 9.559 1.00 92.56 122 LYS A O 1
ATOM 935 N N . SER A 1 123 ? 12.171 -14.192 8.949 1.00 92.88 123 SER A N 1
ATOM 936 C CA . SER A 1 123 ? 11.672 -14.885 10.135 1.00 92.88 123 SER A CA 1
ATOM 937 C C . SER A 1 123 ? 11.512 -16.374 9.843 1.00 92.88 123 SER A C 1
ATOM 939 O O . SER A 1 123 ? 10.632 -16.753 9.082 1.00 92.88 123 SER A O 1
ATOM 941 N N . GLU A 1 124 ? 12.308 -17.229 10.491 1.00 89.88 124 GLU A N 1
ATOM 942 C CA . GLU A 1 124 ? 12.268 -18.689 10.284 1.00 89.88 124 GLU A CA 1
ATOM 943 C C . GLU A 1 124 ? 10.850 -19.269 10.446 1.00 89.88 124 GLU A C 1
ATOM 945 O O . GLU A 1 124 ? 10.372 -20.017 9.594 1.00 89.88 124 GLU A O 1
ATOM 950 N N . GLU A 1 125 ? 10.129 -18.854 11.492 1.00 93.00 125 GLU A N 1
ATOM 951 C CA . GLU A 1 125 ? 8.751 -19.288 11.742 1.00 93.00 125 GLU A CA 1
ATOM 952 C C . GLU A 1 125 ? 7.794 -18.859 10.617 1.00 93.00 125 GLU A C 1
ATOM 954 O O . GLU A 1 125 ? 7.007 -19.672 10.121 1.00 93.00 125 GLU A O 1
ATOM 959 N N . GLN A 1 126 ? 7.868 -17.599 10.175 1.00 91.50 126 GLN A N 1
ATOM 960 C CA . GLN A 1 126 ? 6.967 -17.084 9.141 1.00 91.50 126 GLN A CA 1
ATOM 961 C C . GLN A 1 126 ? 7.317 -17.614 7.747 1.00 91.50 126 GLN A C 1
ATOM 963 O O . GLN A 1 126 ? 6.412 -17.941 6.977 1.00 91.50 126 GLN A O 1
ATOM 968 N N . ALA A 1 127 ? 8.605 -17.765 7.439 1.00 91.50 127 ALA A N 1
ATOM 969 C CA . ALA A 1 127 ? 9.106 -18.332 6.193 1.00 91.50 127 ALA A CA 1
ATOM 970 C C . ALA A 1 127 ? 8.659 -19.794 6.020 1.00 91.50 127 ALA A C 1
ATOM 972 O O . ALA A 1 127 ? 8.216 -20.188 4.933 1.00 91.50 127 ALA A O 1
ATOM 973 N N . ILE A 1 128 ? 8.695 -20.593 7.093 1.00 90.94 128 ILE A N 1
ATOM 974 C CA . ILE A 1 128 ? 8.156 -21.961 7.093 1.00 90.94 128 ILE A CA 1
ATOM 975 C C . ILE A 1 128 ? 6.631 -21.932 6.914 1.00 90.94 128 ILE A C 1
ATOM 977 O O . ILE A 1 128 ? 6.094 -22.649 6.065 1.00 90.94 128 ILE A O 1
ATOM 981 N N . ALA A 1 129 ? 5.927 -21.074 7.661 1.00 91.69 129 ALA A N 1
ATOM 982 C CA . ALA A 1 129 ? 4.467 -20.954 7.601 1.00 91.69 129 ALA A CA 1
ATOM 983 C C . ALA A 1 129 ? 3.938 -20.439 6.248 1.00 91.69 129 ALA A C 1
ATOM 985 O O . ALA A 1 129 ? 2.770 -20.662 5.909 1.00 91.69 129 ALA A O 1
ATOM 986 N N . LEU A 1 130 ? 4.773 -19.753 5.463 1.00 92.62 130 LEU A N 1
ATOM 987 C CA . LEU A 1 130 ? 4.429 -19.310 4.117 1.00 92.62 130 LEU A CA 1
ATOM 988 C C . LEU A 1 130 ? 4.154 -20.518 3.210 1.00 92.62 130 LEU A C 1
ATOM 990 O O . LEU A 1 130 ? 3.141 -20.563 2.515 1.00 92.62 130 LEU A O 1
ATOM 994 N N . GLY A 1 131 ? 5.005 -21.545 3.275 1.00 93.75 131 GLY A N 1
ATOM 995 C CA . GLY A 1 131 ? 4.871 -22.754 2.467 1.00 93.75 131 GLY A CA 1
ATOM 996 C C . GLY A 1 131 ? 4.974 -22.511 0.952 1.00 93.75 131 GLY A C 1
ATOM 997 O O . GLY A 1 131 ? 4.948 -21.388 0.448 1.00 93.75 131 GLY A O 1
ATOM 998 N N . TRP A 1 132 ? 5.090 -23.595 0.186 1.00 94.94 132 TRP A N 1
ATOM 999 C CA . TRP A 1 132 ? 5.382 -23.512 -1.250 1.00 94.94 132 TRP A CA 1
ATOM 1000 C C . TRP A 1 132 ? 4.274 -22.845 -2.078 1.00 94.94 132 TRP A C 1
ATOM 1002 O O . TRP A 1 132 ? 4.545 -21.996 -2.926 1.00 94.94 132 TRP A O 1
ATOM 1012 N N . ASN A 1 133 ? 3.010 -23.189 -1.816 1.00 95.12 133 ASN A N 1
ATOM 1013 C CA . ASN A 1 133 ? 1.892 -22.681 -2.614 1.00 95.12 133 ASN A CA 1
ATOM 1014 C C . ASN A 1 133 ? 1.741 -21.157 -2.497 1.00 95.12 133 ASN A C 1
ATOM 1016 O O . ASN A 1 133 ? 1.510 -20.495 -3.508 1.00 95.12 133 ASN A O 1
ATOM 1020 N N . ARG A 1 134 ? 1.918 -20.583 -1.295 1.00 95.69 134 ARG A N 1
ATOM 1021 C CA . ARG A 1 134 ? 1.840 -19.123 -1.117 1.00 95.69 134 ARG A CA 1
ATOM 1022 C C . ARG A 1 134 ? 3.033 -18.425 -1.758 1.00 95.69 134 ARG A C 1
ATOM 1024 O O . ARG A 1 134 ? 2.832 -17.429 -2.437 1.00 95.69 134 ARG A O 1
ATOM 1031 N N . ARG A 1 135 ? 4.243 -18.985 -1.644 1.00 96.50 135 ARG A N 1
ATOM 1032 C CA . ARG A 1 135 ? 5.447 -18.473 -2.331 1.00 96.50 135 ARG A CA 1
ATOM 1033 C C . ARG A 1 135 ? 5.237 -18.363 -3.842 1.00 96.50 135 ARG A C 1
ATOM 1035 O O . ARG A 1 135 ? 5.488 -17.312 -4.424 1.00 96.50 135 ARG A O 1
ATOM 1042 N N . ILE A 1 136 ? 4.683 -19.402 -4.470 1.00 95.88 136 ILE A N 1
ATOM 1043 C CA . ILE A 1 136 ? 4.339 -19.368 -5.900 1.00 95.88 136 ILE A CA 1
ATOM 1044 C C . ILE A 1 136 ? 3.260 -18.325 -6.211 1.00 95.88 136 ILE A C 1
ATOM 1046 O O . ILE A 1 136 ? 3.362 -17.631 -7.223 1.00 95.88 136 ILE A O 1
ATOM 1050 N N . ASN A 1 137 ? 2.238 -18.188 -5.366 1.00 96.19 137 ASN A N 1
ATOM 1051 C CA . ASN A 1 137 ? 1.201 -17.175 -5.563 1.00 96.19 137 ASN A CA 1
ATOM 1052 C C . ASN A 1 137 ? 1.753 -15.749 -5.445 1.00 96.19 137 ASN A C 1
ATOM 1054 O O . ASN A 1 137 ? 1.370 -14.897 -6.239 1.00 96.19 137 ASN A O 1
ATOM 1058 N N . ILE A 1 138 ? 2.700 -15.508 -4.538 1.00 97.00 138 ILE A N 1
ATOM 1059 C CA . ILE A 1 138 ? 3.402 -14.226 -4.396 1.00 97.00 138 ILE A CA 1
ATOM 1060 C C . ILE A 1 138 ? 4.180 -13.901 -5.672 1.00 97.00 138 ILE A C 1
ATOM 1062 O O . ILE A 1 138 ? 3.982 -12.840 -6.259 1.00 97.00 138 ILE A O 1
ATOM 1066 N N . VAL A 1 139 ? 4.992 -14.843 -6.166 1.00 97.69 139 VAL A N 1
ATOM 1067 C CA . VAL A 1 139 ? 5.765 -14.684 -7.413 1.00 97.69 139 VAL A CA 1
ATOM 1068 C C . VAL A 1 139 ? 4.853 -14.394 -8.611 1.00 97.69 139 VAL A C 1
ATOM 1070 O O . VAL A 1 139 ? 5.177 -13.549 -9.449 1.00 97.69 139 VAL A O 1
ATOM 1073 N N . LYS A 1 140 ? 3.690 -15.054 -8.689 1.00 97.06 140 LYS A N 1
ATOM 1074 C CA . LYS A 1 140 ? 2.670 -14.784 -9.716 1.00 97.06 140 LYS A CA 1
ATOM 1075 C C . LYS A 1 140 ? 2.014 -13.414 -9.545 1.00 97.06 140 LYS A C 1
ATOM 1077 O O . LYS A 1 140 ? 1.821 -12.719 -10.537 1.00 97.06 140 LYS A O 1
ATOM 1082 N N . GLY A 1 141 ? 1.683 -13.025 -8.316 1.00 97.12 141 GLY A N 1
ATOM 1083 C CA . GLY A 1 141 ? 1.079 -11.730 -8.004 1.00 97.12 141 GLY A CA 1
ATOM 1084 C C . GLY A 1 141 ? 1.972 -10.571 -8.441 1.00 97.12 141 GLY A C 1
ATOM 1085 O O . GLY A 1 141 ? 1.524 -9.690 -9.171 1.00 97.12 141 GLY A O 1
ATOM 1086 N N . VAL A 1 142 ? 3.265 -10.637 -8.107 1.00 97.75 142 VAL A N 1
ATOM 1087 C CA . VAL A 1 142 ? 4.249 -9.630 -8.534 1.00 97.75 142 VAL A CA 1
ATOM 1088 C C . VAL A 1 142 ? 4.397 -9.605 -10.061 1.00 97.75 142 VAL A C 1
ATOM 1090 O O . VAL A 1 142 ? 4.406 -8.526 -10.649 1.00 97.75 142 VAL A O 1
ATOM 1093 N N . ALA A 1 143 ? 4.439 -10.765 -10.731 1.00 97.81 143 ALA A N 1
ATOM 1094 C CA . ALA A 1 143 ? 4.493 -10.819 -12.196 1.00 97.81 143 ALA A CA 1
ATOM 1095 C C . ALA A 1 143 ? 3.269 -10.177 -12.861 1.00 97.81 143 ALA A C 1
ATOM 1097 O O . ALA A 1 143 ? 3.417 -9.428 -13.826 1.00 97.81 143 ALA A O 1
ATOM 1098 N N . ASN A 1 144 ? 2.069 -10.444 -12.342 1.00 97.94 144 ASN A N 1
ATOM 1099 C CA . ASN A 1 144 ? 0.835 -9.855 -12.856 1.00 97.94 144 ASN A CA 1
ATOM 1100 C C . ASN A 1 144 ? 0.828 -8.329 -12.684 1.00 97.94 144 ASN A C 1
ATOM 1102 O O . ASN A 1 144 ? 0.438 -7.612 -13.603 1.00 97.94 144 ASN A O 1
ATOM 1106 N N . ALA A 1 145 ? 1.301 -7.829 -11.539 1.00 96.56 145 ALA A N 1
ATOM 1107 C CA . ALA A 1 145 ? 1.411 -6.396 -11.290 1.00 96.56 145 ALA A CA 1
ATOM 1108 C C . ALA A 1 145 ? 2.430 -5.723 -12.230 1.00 96.56 145 ALA A C 1
ATOM 1110 O O . ALA A 1 145 ? 2.134 -4.679 -12.810 1.00 96.56 145 ALA A O 1
ATOM 1111 N N . LEU A 1 146 ? 3.594 -6.345 -12.454 1.00 96.50 146 LEU A N 1
ATOM 1112 C CA . LEU A 1 146 ? 4.581 -5.877 -13.434 1.00 96.50 146 LEU A CA 1
ATOM 1113 C C . LEU A 1 146 ? 4.019 -5.867 -14.857 1.00 96.50 146 LEU A C 1
ATOM 1115 O O . LEU A 1 146 ? 4.146 -4.869 -15.564 1.00 96.50 146 LEU A O 1
ATOM 1119 N N . TYR A 1 147 ? 3.340 -6.943 -15.261 1.00 96.75 147 TYR A N 1
ATOM 1120 C CA . TYR A 1 147 ? 2.683 -7.020 -16.564 1.00 96.75 147 TYR A CA 1
ATOM 1121 C C . TYR A 1 147 ? 1.705 -5.858 -16.763 1.00 96.75 147 TYR A C 1
ATOM 1123 O O . TYR A 1 147 ? 1.785 -5.168 -17.781 1.00 96.75 147 TYR A O 1
ATOM 1131 N N . TYR A 1 148 ? 0.853 -5.601 -15.765 1.00 96.81 148 TYR A N 1
ATOM 1132 C CA . TYR A 1 148 ? -0.098 -4.496 -15.784 1.00 96.81 148 TYR A CA 1
ATOM 1133 C C . TYR A 1 148 ? 0.600 -3.137 -15.938 1.00 96.81 148 TYR A C 1
ATOM 1135 O O . TYR A 1 148 ? 0.264 -2.369 -16.839 1.00 96.81 148 TYR A O 1
ATOM 1143 N N . MET A 1 149 ? 1.611 -2.854 -15.113 1.00 94.38 149 MET A N 1
ATOM 1144 C CA . MET A 1 149 ? 2.342 -1.583 -15.160 1.00 94.38 149 MET A CA 1
ATOM 1145 C C . MET A 1 149 ? 3.053 -1.350 -16.498 1.00 94.38 149 MET A C 1
ATOM 1147 O O . MET A 1 149 ? 3.075 -0.225 -16.999 1.00 94.38 149 MET A O 1
ATOM 1151 N N . HIS A 1 150 ? 3.620 -2.399 -17.095 1.00 95.00 150 HIS A N 1
ATOM 1152 C CA . HIS A 1 150 ? 4.393 -2.287 -18.334 1.00 95.00 150 HIS A CA 1
ATOM 1153 C C . HIS A 1 150 ? 3.524 -2.272 -19.597 1.00 95.00 150 HIS A C 1
ATOM 1155 O O . HIS A 1 150 ? 3.911 -1.641 -20.577 1.00 95.00 150 HIS A O 1
ATOM 1161 N N . HIS A 1 151 ? 2.375 -2.958 -19.596 1.00 94.19 151 HIS A N 1
ATOM 1162 C CA . HIS A 1 151 ? 1.609 -3.219 -20.826 1.00 94.19 151 HIS A CA 1
ATOM 1163 C C . HIS A 1 151 ? 0.160 -2.722 -20.793 1.00 94.19 151 HIS A C 1
ATOM 1165 O O . HIS A 1 151 ? -0.411 -2.477 -21.855 1.00 94.19 151 HIS A O 1
ATOM 1171 N N . ASN A 1 152 ? -0.454 -2.579 -19.615 1.00 94.06 152 ASN A N 1
ATOM 1172 C CA . ASN A 1 152 ? -1.839 -2.114 -19.480 1.00 94.06 152 ASN A CA 1
ATOM 1173 C C . ASN A 1 152 ? -1.929 -0.632 -19.096 1.00 94.06 152 ASN A C 1
ATOM 1175 O O . ASN A 1 152 ? -2.916 0.020 -19.436 1.00 94.06 152 ASN A O 1
ATOM 1179 N N . CYS A 1 153 ? -0.915 -0.083 -18.423 1.00 90.81 153 CYS A N 1
ATOM 1180 C CA . CYS A 1 153 ? -0.817 1.355 -18.198 1.00 90.81 153 CYS A CA 1
ATOM 1181 C C . CYS A 1 153 ? -0.359 2.086 -19.470 1.00 90.81 153 CYS A C 1
ATOM 1183 O O . CYS A 1 153 ? 0.594 1.681 -20.133 1.00 90.81 153 CYS A O 1
ATOM 1185 N N . SER A 1 154 ? -1.019 3.205 -19.782 1.00 91.12 154 SER A N 1
ATOM 1186 C CA . SER A 1 154 ? -0.652 4.091 -20.889 1.00 91.12 154 SER A CA 1
ATOM 1187 C C . SER A 1 154 ? -0.525 5.532 -20.374 1.00 91.12 154 SER A C 1
ATOM 1189 O O . SER A 1 154 ? -1.553 6.164 -20.118 1.00 91.12 154 SER A O 1
ATOM 1191 N N . PRO A 1 155 ? 0.699 6.074 -20.223 1.00 90.12 155 PRO A N 1
ATOM 1192 C CA . PRO A 1 155 ? 1.979 5.481 -20.629 1.00 90.12 155 PRO A CA 1
ATOM 1193 C C . PRO A 1 155 ? 2.460 4.369 -19.668 1.00 90.12 155 PRO A C 1
ATOM 1195 O O . PRO A 1 155 ? 2.039 4.369 -18.508 1.00 90.12 155 PRO A O 1
ATOM 1198 N N . PRO A 1 156 ? 3.361 3.466 -20.112 1.00 92.62 156 PRO A N 1
ATOM 1199 C CA . PRO A 1 156 ? 3.941 2.430 -19.257 1.00 92.62 156 PRO A CA 1
ATOM 1200 C C . PRO A 1 156 ? 4.634 2.999 -18.018 1.00 92.62 156 PRO A C 1
ATOM 1202 O O . PRO A 1 156 ? 5.268 4.059 -18.073 1.00 92.62 156 PRO A O 1
ATOM 1205 N N . ILE A 1 157 ? 4.550 2.263 -16.913 1.00 92.81 157 ILE A N 1
ATOM 1206 C CA . ILE A 1 157 ? 5.137 2.617 -15.619 1.00 92.81 157 ILE A CA 1
ATOM 1207 C C . ILE A 1 157 ? 6.255 1.627 -15.309 1.00 92.81 157 ILE A C 1
ATOM 1209 O O . ILE A 1 157 ? 6.001 0.434 -15.218 1.00 92.81 157 ILE A O 1
ATOM 1213 N N . ILE A 1 158 ? 7.480 2.109 -15.114 1.00 92.38 158 ILE A N 1
ATOM 1214 C CA . ILE A 1 158 ? 8.607 1.294 -14.641 1.00 92.38 158 ILE A CA 1
ATOM 1215 C C . ILE A 1 158 ? 8.798 1.571 -13.158 1.00 92.38 158 ILE A C 1
ATOM 1217 O O . ILE A 1 158 ? 8.994 2.725 -12.778 1.00 92.38 158 ILE A O 1
ATOM 1221 N N . HIS A 1 159 ? 8.741 0.537 -12.325 1.00 92.69 159 HIS A N 1
ATOM 1222 C CA . HIS A 1 159 ? 8.793 0.676 -10.874 1.00 92.69 159 HIS A CA 1
ATOM 1223 C C . HIS A 1 159 ? 10.182 1.093 -10.378 1.00 92.69 159 HIS A C 1
ATOM 1225 O O . HIS A 1 159 ? 10.285 1.943 -9.502 1.00 92.69 159 HIS A O 1
ATOM 1231 N N . ARG A 1 160 ? 11.248 0.535 -10.968 1.00 90.88 160 ARG A N 1
ATOM 1232 C CA . ARG A 1 160 ? 12.677 0.802 -10.695 1.00 90.88 160 ARG A CA 1
ATOM 1233 C C . ARG A 1 160 ? 13.212 0.325 -9.342 1.00 90.88 160 ARG A C 1
ATOM 1235 O O . ARG A 1 160 ? 14.428 0.238 -9.193 1.00 90.88 160 ARG A O 1
ATOM 1242 N N . ASP A 1 161 ? 12.351 -0.041 -8.396 1.00 91.12 161 ASP A N 1
ATOM 1243 C CA . ASP A 1 161 ? 12.775 -0.602 -7.104 1.00 91.12 161 ASP A CA 1
ATOM 1244 C C . ASP A 1 161 ? 11.964 -1.836 -6.675 1.00 91.12 161 ASP A C 1
ATOM 1246 O O . ASP A 1 161 ? 11.324 -1.859 -5.627 1.00 91.12 161 ASP A O 1
ATOM 1250 N N . ILE A 1 162 ? 11.927 -2.870 -7.517 1.00 95.19 162 ILE A N 1
ATOM 1251 C CA . ILE A 1 162 ? 11.308 -4.150 -7.141 1.00 95.19 162 ILE A CA 1
ATOM 1252 C C . ILE A 1 162 ? 12.244 -4.905 -6.188 1.00 95.19 162 ILE A C 1
ATOM 1254 O O . ILE A 1 162 ? 13.353 -5.278 -6.564 1.00 95.19 162 ILE A O 1
ATOM 1258 N N . SER A 1 163 ? 11.792 -5.149 -4.957 1.00 94.12 163 SER A N 1
ATOM 1259 C CA . SER A 1 163 ? 12.525 -5.902 -3.930 1.00 94.12 163 SER A CA 1
ATOM 1260 C C . SER A 1 163 ? 11.567 -6.469 -2.877 1.00 94.12 163 SER A C 1
ATOM 1262 O O . SER A 1 163 ? 10.416 -6.036 -2.806 1.00 94.12 163 SER A O 1
ATOM 1264 N N . GLY A 1 164 ? 12.025 -7.393 -2.021 1.00 91.62 164 GLY A N 1
ATOM 1265 C CA . GLY A 1 164 ? 11.189 -7.970 -0.958 1.00 91.62 164 GLY A CA 1
ATOM 1266 C C . GLY A 1 164 ? 10.639 -6.935 0.034 1.00 91.62 164 GLY A C 1
ATOM 1267 O O . GLY A 1 164 ? 9.591 -7.148 0.639 1.00 91.62 164 GLY A O 1
ATOM 1268 N N . LYS A 1 165 ? 11.299 -5.779 0.178 1.00 91.19 165 LYS A N 1
ATOM 1269 C CA . LYS A 1 165 ? 10.841 -4.677 1.043 1.00 91.19 165 LYS A CA 1
ATOM 1270 C C . LYS A 1 165 ? 9.647 -3.931 0.458 1.00 91.19 165 LYS A C 1
ATOM 1272 O O . LYS A 1 165 ? 8.796 -3.460 1.202 1.00 91.19 165 LYS A O 1
ATOM 1277 N N . ASN A 1 166 ? 9.584 -3.880 -0.870 1.00 92.00 166 ASN A N 1
ATOM 1278 C CA . ASN A 1 166 ? 8.571 -3.158 -1.636 1.00 92.00 166 ASN A CA 1
ATOM 1279 C C . ASN A 1 166 ? 7.456 -4.087 -2.142 1.00 92.00 166 ASN A C 1
ATOM 1281 O O . ASN A 1 166 ? 6.678 -3.720 -3.021 1.00 92.00 166 ASN A O 1
ATOM 1285 N N . VAL A 1 167 ? 7.384 -5.302 -1.594 1.00 94.69 167 VAL A N 1
ATOM 1286 C CA . VAL A 1 167 ? 6.271 -6.228 -1.786 1.00 94.69 167 VAL A CA 1
ATOM 1287 C C . VAL A 1 167 ? 5.595 -6.422 -0.439 1.00 94.69 167 VAL A C 1
ATOM 1289 O O . VAL A 1 167 ? 6.134 -7.085 0.446 1.00 94.69 167 VAL A O 1
ATOM 1292 N N . LEU A 1 168 ? 4.408 -5.844 -0.292 1.00 92.69 168 LEU A N 1
ATOM 1293 C CA . LEU A 1 168 ? 3.566 -6.015 0.885 1.00 92.69 168 LEU A CA 1
ATOM 1294 C C . LEU A 1 168 ? 2.615 -7.188 0.667 1.00 92.69 168 LEU A C 1
ATOM 1296 O O . LEU A 1 168 ? 2.113 -7.398 -0.440 1.00 92.69 168 LEU A O 1
ATOM 1300 N N . LEU A 1 169 ? 2.350 -7.951 1.724 1.00 91.56 169 LEU A N 1
ATOM 1301 C CA . LEU A 1 169 ? 1.358 -9.022 1.691 1.00 91.56 169 LEU A CA 1
ATOM 1302 C C . LEU A 1 169 ? 0.094 -8.605 2.441 1.00 91.56 169 LEU A C 1
ATOM 1304 O O . LEU A 1 169 ? 0.169 -8.098 3.561 1.00 91.56 169 LEU A O 1
ATOM 1308 N N . ASN A 1 170 ? -1.079 -8.862 1.861 1.00 86.62 170 ASN A N 1
ATOM 1309 C CA . ASN A 1 170 ? -2.341 -8.736 2.594 1.00 86.62 170 ASN A CA 1
ATOM 1310 C C . ASN A 1 170 ? -2.562 -9.946 3.531 1.00 86.62 170 ASN A C 1
ATOM 1312 O O . ASN A 1 170 ? -1.715 -10.837 3.651 1.00 86.62 170 ASN A O 1
ATOM 1316 N N . LEU A 1 171 ? -3.701 -9.982 4.230 1.00 83.19 171 LEU A N 1
ATOM 1317 C CA . LEU A 1 171 ? -4.019 -11.052 5.186 1.00 83.19 171 LEU A CA 1
ATOM 1318 C C . LEU A 1 171 ? -4.126 -12.444 4.536 1.00 83.19 171 LEU A C 1
ATOM 1320 O O . LEU A 1 171 ? -3.843 -13.439 5.209 1.00 83.19 171 LEU A O 1
ATOM 1324 N N . ASP A 1 172 ? -4.435 -12.494 3.239 1.00 87.25 172 ASP A N 1
ATOM 1325 C CA . ASP A 1 172 ? -4.552 -13.705 2.420 1.00 87.25 172 ASP A CA 1
ATOM 1326 C C . ASP A 1 172 ? -3.238 -14.104 1.724 1.00 87.25 172 ASP A C 1
ATOM 1328 O O . ASP A 1 172 ? -3.200 -15.074 0.964 1.00 87.25 172 ASP A O 1
ATOM 1332 N N . TYR A 1 173 ? -2.130 -13.421 2.042 1.00 89.00 173 TYR A N 1
ATOM 1333 C CA . TYR A 1 173 ? -0.809 -13.603 1.426 1.00 89.00 173 TYR A CA 1
ATOM 1334 C C . TYR A 1 173 ? -0.762 -13.258 -0.069 1.00 89.00 173 TYR A C 1
ATOM 1336 O O . TYR A 1 173 ? 0.096 -13.756 -0.804 1.00 89.00 173 TYR A O 1
ATOM 1344 N N . GLU A 1 174 ? -1.655 -12.389 -0.529 1.00 91.25 174 GLU A N 1
ATOM 1345 C CA . GLU A 1 174 ? -1.587 -11.828 -1.871 1.00 91.25 174 GLU A CA 1
ATOM 1346 C C . GLU A 1 174 ? -0.598 -10.662 -1.905 1.00 91.25 174 GLU A C 1
ATOM 1348 O O . GLU A 1 174 ? -0.613 -9.763 -1.056 1.00 91.25 174 GLU A O 1
ATOM 1353 N N . ALA A 1 175 ? 0.277 -10.697 -2.907 1.00 94.75 175 ALA A N 1
ATOM 1354 C CA . ALA A 1 175 ? 1.365 -9.748 -3.064 1.00 94.75 175 ALA A CA 1
ATOM 1355 C C . ALA A 1 175 ? 0.906 -8.458 -3.744 1.00 94.75 175 ALA A C 1
ATOM 1357 O O . ALA A 1 175 ? 0.298 -8.492 -4.814 1.00 94.75 175 ALA A O 1
ATOM 1358 N N . HIS A 1 176 ? 1.279 -7.332 -3.148 1.00 93.06 176 HIS A N 1
ATOM 1359 C CA . HIS A 1 176 ? 1.003 -5.991 -3.638 1.00 93.06 176 HIS A CA 1
ATOM 1360 C C . HIS A 1 176 ? 2.318 -5.216 -3.732 1.00 93.06 176 HIS A C 1
ATOM 1362 O O . HIS A 1 176 ? 3.062 -5.119 -2.756 1.00 93.06 176 HIS A O 1
ATOM 1368 N N . ILE A 1 177 ? 2.617 -4.682 -4.917 1.00 93.88 177 ILE A N 1
ATOM 1369 C CA . ILE A 1 177 ? 3.794 -3.831 -5.124 1.00 93.88 177 ILE A CA 1
ATOM 1370 C C . ILE A 1 177 ? 3.533 -2.467 -4.478 1.00 93.88 177 ILE A C 1
ATOM 1372 O O . ILE A 1 177 ? 2.469 -1.875 -4.668 1.00 93.88 177 ILE A O 1
ATOM 1376 N N . SER A 1 178 ? 4.509 -1.978 -3.721 1.00 90.69 178 SER A N 1
ATOM 1377 C CA . SER A 1 178 ? 4.477 -0.702 -3.007 1.00 90.69 178 SER A CA 1
ATOM 1378 C C . SER A 1 178 ? 5.714 0.145 -3.315 1.00 90.69 178 SER A C 1
ATOM 1380 O O . SER A 1 178 ? 6.678 -0.346 -3.880 1.00 90.69 178 SER A O 1
ATOM 1382 N N . ASP A 1 179 ? 5.715 1.391 -2.839 1.00 87.00 179 ASP A N 1
ATOM 1383 C CA . ASP A 1 179 ? 6.822 2.354 -2.971 1.00 87.00 179 ASP A CA 1
ATOM 1384 C C . ASP A 1 179 ? 7.186 2.746 -4.414 1.00 87.00 179 ASP A C 1
ATOM 1386 O O . ASP A 1 179 ? 8.274 2.515 -4.938 1.00 87.00 179 ASP A O 1
ATOM 1390 N N . PHE A 1 180 ? 6.259 3.474 -5.030 1.00 88.56 180 PHE A N 1
ATOM 1391 C CA . PHE A 1 180 ? 6.429 4.068 -6.351 1.00 88.56 180 PHE A CA 1
ATOM 1392 C C . PHE A 1 180 ? 7.274 5.354 -6.333 1.00 88.56 180 PHE A C 1
ATOM 1394 O O . PHE A 1 180 ? 7.319 6.066 -7.336 1.00 88.56 180 PHE A O 1
ATOM 1401 N N . GLY A 1 181 ? 7.951 5.688 -5.225 1.00 83.56 181 GLY A N 1
ATOM 1402 C CA . GLY A 1 181 ? 8.731 6.926 -5.102 1.00 83.56 181 GLY A CA 1
ATOM 1403 C C . GLY A 1 181 ? 9.879 7.032 -6.111 1.00 83.56 181 GLY A C 1
ATOM 1404 O O . GLY A 1 181 ? 10.305 8.132 -6.464 1.00 83.56 181 GLY A O 1
ATOM 1405 N N . THR A 1 182 ? 10.353 5.891 -6.617 1.00 84.94 182 THR A N 1
ATOM 1406 C CA . THR A 1 182 ? 11.368 5.822 -7.676 1.00 84.94 182 THR A CA 1
ATOM 1407 C C . THR A 1 182 ? 10.784 5.523 -9.055 1.00 84.94 182 THR A C 1
ATOM 1409 O O . THR A 1 182 ? 11.531 5.567 -10.035 1.00 84.94 182 THR A O 1
ATOM 1412 N N . ALA A 1 183 ? 9.476 5.279 -9.166 1.00 89.12 183 ALA A N 1
ATOM 1413 C CA . ALA A 1 183 ? 8.849 4.867 -10.411 1.00 89.12 183 ALA A CA 1
ATOM 1414 C C . ALA A 1 183 ? 8.951 5.950 -11.493 1.00 89.12 183 ALA A C 1
ATOM 1416 O O . ALA A 1 183 ? 9.003 7.155 -11.229 1.00 89.12 183 ALA A O 1
ATOM 1417 N N . LYS A 1 184 ? 8.98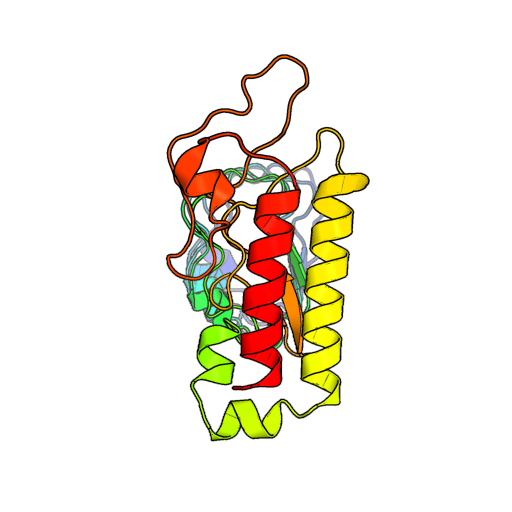5 5.515 -12.751 1.00 87.62 184 LYS A N 1
ATOM 1418 C CA . LYS A 1 184 ? 9.077 6.386 -13.920 1.00 87.62 184 LYS A CA 1
ATOM 1419 C C . LYS A 1 184 ? 8.015 6.028 -14.944 1.00 87.62 184 LYS A C 1
ATOM 1421 O O . LYS A 1 184 ? 7.901 4.882 -15.359 1.00 87.62 184 LYS A O 1
ATOM 1426 N N . ILE A 1 185 ? 7.293 7.043 -15.403 1.00 88.50 185 ILE A N 1
ATOM 1427 C CA . ILE A 1 185 ? 6.370 6.932 -16.532 1.00 88.50 185 ILE A CA 1
ATOM 1428 C C . ILE A 1 185 ? 7.171 7.128 -17.826 1.00 88.50 185 ILE A C 1
ATOM 1430 O O . ILE A 1 185 ? 7.796 8.178 -18.003 1.00 88.50 185 ILE A O 1
ATOM 1434 N N . LEU A 1 186 ? 7.148 6.151 -18.735 1.00 85.50 186 LEU A N 1
ATOM 1435 C CA . LEU A 1 186 ? 7.831 6.230 -20.032 1.00 85.50 186 LEU A CA 1
ATOM 1436 C C . LEU A 1 186 ? 6.979 7.021 -21.028 1.00 85.50 186 LEU A C 1
ATOM 1438 O O . LEU A 1 186 ? 6.200 6.459 -21.799 1.00 85.50 186 LEU A O 1
ATOM 1442 N N . LYS A 1 187 ? 7.094 8.352 -20.999 1.00 84.25 187 LYS A N 1
ATOM 1443 C CA . LYS A 1 187 ? 6.407 9.210 -21.973 1.00 84.25 187 LYS A CA 1
ATOM 1444 C C . LYS A 1 187 ? 7.190 9.223 -23.294 1.00 84.25 187 LYS A C 1
ATOM 1446 O O . LYS A 1 187 ? 8.402 9.438 -23.238 1.00 84.25 187 LYS A O 1
ATOM 1451 N N . PRO A 1 188 ? 6.524 9.105 -24.462 1.00 73.62 188 PRO A N 1
ATOM 1452 C CA . PRO A 1 188 ? 7.187 9.082 -25.772 1.00 73.62 188 PRO A CA 1
ATOM 1453 C C . PRO A 1 188 ? 8.100 10.285 -26.042 1.00 73.62 188 PRO A C 1
ATOM 1455 O O . PRO A 1 188 ? 9.098 10.161 -26.741 1.00 73.62 188 PRO A O 1
ATOM 1458 N N . GLU A 1 189 ? 7.768 11.445 -25.473 1.00 75.62 189 GLU A N 1
ATOM 1459 C CA . GLU A 1 189 ? 8.495 12.703 -25.692 1.00 75.62 189 GLU A CA 1
ATOM 1460 C C . GLU A 1 189 ? 9.495 13.047 -24.576 1.00 75.62 189 GLU A C 1
ATOM 1462 O O . GLU A 1 189 ? 10.072 14.132 -24.565 1.00 75.62 189 GLU A O 1
ATOM 1467 N N . SER A 1 190 ? 9.701 12.148 -23.607 1.00 75.88 190 SER A N 1
ATOM 1468 C CA . SER A 1 190 ? 10.604 12.381 -22.475 1.00 75.88 190 SER A CA 1
ATOM 1469 C C . SER A 1 190 ? 11.855 11.516 -22.554 1.00 75.88 190 SER A C 1
ATOM 1471 O O . SER A 1 190 ? 11.810 10.382 -23.021 1.00 75.88 190 SER A O 1
ATOM 1473 N N . SER A 1 191 ? 12.979 12.029 -22.048 1.00 77.00 191 SER A N 1
ATOM 1474 C CA . SER A 1 191 ? 14.194 11.223 -21.935 1.00 77.00 191 SER A CA 1
ATOM 1475 C C . SER A 1 191 ? 13.994 10.073 -20.950 1.00 77.00 191 SER A C 1
ATOM 1477 O O . SER A 1 191 ? 13.584 10.281 -19.803 1.00 77.00 191 SER A O 1
ATOM 1479 N N . ASN A 1 192 ? 14.373 8.864 -21.362 1.00 76.44 192 ASN A N 1
ATOM 1480 C CA . ASN A 1 192 ? 14.382 7.681 -20.501 1.00 76.4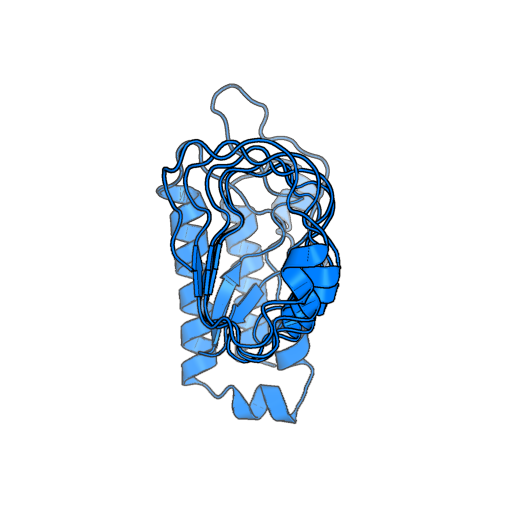4 192 ASN A CA 1
ATOM 1481 C C . ASN A 1 192 ? 15.579 7.640 -19.541 1.00 76.44 192 ASN A C 1
ATOM 1483 O O . ASN A 1 192 ? 15.571 6.848 -18.601 1.00 76.44 192 ASN A O 1
ATOM 1487 N N . TRP A 1 193 ? 16.519 8.578 -19.660 1.00 71.94 193 TRP A N 1
ATOM 1488 C CA . TRP A 1 193 ? 17.676 8.685 -18.777 1.00 71.94 193 TRP A CA 1
ATOM 1489 C C . TRP A 1 193 ? 17.281 9.130 -17.371 1.00 71.94 193 TRP A C 1
ATOM 1491 O O . TRP A 1 193 ? 16.450 10.028 -17.195 1.00 71.94 193 TRP A O 1
ATOM 1501 N N . THR A 1 194 ? 17.877 8.508 -16.359 1.00 71.94 194 THR A N 1
ATOM 1502 C CA . THR A 1 194 ? 17.728 8.914 -14.955 1.00 71.94 194 THR A CA 1
ATOM 1503 C C . THR A 1 194 ? 18.995 8.646 -14.171 1.00 71.94 194 THR A C 1
ATOM 1505 O O . THR A 1 194 ? 19.713 7.696 -14.472 1.00 71.94 194 THR A O 1
ATOM 1508 N N . SER A 1 195 ? 19.207 9.396 -13.087 1.00 73.62 195 SER A N 1
ATOM 1509 C CA . SER A 1 195 ? 20.110 8.944 -12.032 1.00 73.62 195 SER A CA 1
ATOM 1510 C C . SER A 1 195 ? 19.706 7.550 -11.548 1.00 73.62 195 SER A C 1
ATOM 1512 O O . SER A 1 195 ? 18.521 7.196 -11.533 1.00 73.62 195 SER A O 1
ATOM 1514 N N . PHE A 1 196 ? 20.700 6.763 -11.147 1.00 72.00 196 PHE A N 1
ATOM 1515 C CA . PHE A 1 196 ? 20.462 5.455 -10.558 1.00 72.00 196 PHE A CA 1
ATOM 1516 C C . PHE A 1 196 ? 19.528 5.580 -9.344 1.00 72.00 196 PHE A C 1
ATOM 1518 O O . PHE A 1 196 ? 19.734 6.430 -8.476 1.00 72.00 196 PHE A O 1
ATOM 1525 N N . ALA A 1 197 ? 18.501 4.738 -9.311 1.00 70.06 197 ALA A N 1
ATOM 1526 C CA . ALA A 1 197 ? 17.602 4.547 -8.183 1.00 70.06 197 ALA A CA 1
ATOM 1527 C C . ALA A 1 197 ? 17.256 3.056 -8.117 1.00 70.06 197 ALA A C 1
ATOM 1529 O O . ALA A 1 197 ? 17.168 2.415 -9.166 1.00 70.06 197 ALA A O 1
ATOM 1530 N N . GLY A 1 198 ? 17.090 2.532 -6.904 1.00 74.31 198 GLY A N 1
ATOM 1531 C CA . GLY A 1 198 ? 16.787 1.125 -6.653 1.00 74.31 198 GLY A CA 1
ATOM 1532 C C . GLY A 1 198 ? 17.681 0.500 -5.581 1.00 74.31 198 GLY A C 1
ATOM 1533 O O . GLY A 1 198 ? 18.694 1.068 -5.161 1.00 74.31 198 GLY A O 1
ATOM 1534 N N . THR A 1 199 ? 17.288 -0.686 -5.132 1.00 81.25 199 THR A N 1
ATOM 1535 C CA . THR A 1 199 ? 17.973 -1.431 -4.073 1.00 81.25 199 THR A CA 1
ATOM 1536 C C . THR A 1 199 ? 19.195 -2.192 -4.605 1.00 81.25 199 THR A C 1
ATOM 1538 O O . THR A 1 199 ? 19.103 -2.996 -5.536 1.00 81.25 199 THR A O 1
ATOM 1541 N N . PHE A 1 200 ? 20.360 -1.997 -3.972 1.00 79.94 200 PHE A N 1
ATOM 1542 C CA . PHE A 1 200 ? 21.579 -2.750 -4.294 1.00 79.94 200 PHE A CA 1
ATOM 1543 C C . PHE A 1 200 ? 21.351 -4.266 -4.189 1.00 79.94 200 PHE A C 1
ATOM 1545 O O . PHE A 1 200 ? 20.781 -4.750 -3.215 1.00 79.94 200 PHE A O 1
ATOM 1552 N N . GLY A 1 201 ? 21.816 -5.014 -5.194 1.00 81.44 201 GLY A N 1
ATOM 1553 C CA . GLY A 1 201 ? 21.581 -6.458 -5.325 1.00 81.44 201 GLY A CA 1
ATOM 1554 C C . GLY A 1 201 ? 20.360 -6.817 -6.179 1.00 81.44 201 GLY A C 1
ATOM 1555 O O . GLY A 1 201 ? 20.338 -7.905 -6.744 1.00 81.44 201 GLY A O 1
ATOM 1556 N N . TYR A 1 202 ? 19.411 -5.891 -6.354 1.00 82.81 202 TYR A N 1
ATOM 1557 C CA . TYR A 1 202 ? 18.221 -6.073 -7.196 1.00 82.81 202 TYR A CA 1
ATOM 1558 C C . TYR A 1 202 ? 18.331 -5.374 -8.550 1.00 82.81 202 TYR A C 1
ATOM 1560 O O . TYR A 1 202 ? 17.601 -5.718 -9.474 1.00 82.81 202 TYR A O 1
ATOM 1568 N N . SER A 1 203 ? 19.218 -4.392 -8.696 1.00 82.19 203 SER A N 1
ATOM 1569 C CA . SER A 1 203 ? 19.307 -3.584 -9.915 1.00 82.19 203 SER A CA 1
ATOM 1570 C C . SER A 1 203 ? 20.019 -4.305 -11.059 1.00 82.19 203 SER A C 1
ATOM 1572 O O . SER A 1 203 ? 21.055 -4.942 -10.859 1.00 82.19 203 SER A O 1
ATOM 1574 N N . ALA A 1 204 ? 19.482 -4.143 -12.269 1.00 80.00 204 ALA A N 1
ATOM 1575 C CA . ALA A 1 204 ? 20.047 -4.709 -13.487 1.00 80.00 204 ALA A CA 1
ATOM 1576 C C . ALA A 1 204 ? 21.438 -4.111 -13.810 1.00 80.00 204 ALA A C 1
ATOM 1578 O O . ALA A 1 204 ? 21.607 -2.888 -13.713 1.00 80.00 204 ALA A O 1
ATOM 1579 N N . PRO A 1 205 ? 22.438 -4.921 -14.212 1.00 78.06 205 PRO A N 1
ATOM 1580 C CA . PRO A 1 205 ? 23.783 -4.433 -14.535 1.00 78.06 205 PRO A CA 1
ATOM 1581 C C . PRO A 1 205 ? 23.795 -3.371 -15.641 1.00 78.06 205 PRO A C 1
ATOM 1583 O O . PRO A 1 205 ? 24.530 -2.388 -15.567 1.00 78.06 205 PRO A O 1
ATOM 1586 N N . GLU A 1 206 ? 22.950 -3.533 -16.655 1.00 73.88 206 GLU A N 1
ATOM 1587 C CA . GLU A 1 206 ? 22.814 -2.606 -17.771 1.00 73.88 206 GLU A CA 1
ATOM 1588 C C . GLU A 1 206 ? 22.288 -1.237 -17.333 1.00 73.88 206 GLU A C 1
ATOM 1590 O O . GLU A 1 206 ? 22.735 -0.227 -17.874 1.00 73.88 206 GLU A O 1
ATOM 1595 N N . LEU A 1 207 ? 21.425 -1.167 -16.314 1.00 68.00 207 LEU A N 1
ATOM 1596 C CA . LEU A 1 207 ? 20.949 0.102 -15.759 1.00 68.00 207 LEU A CA 1
ATOM 1597 C C . LEU A 1 207 ? 22.092 0.856 -15.064 1.00 68.00 207 LEU A C 1
ATOM 1599 O O . LEU A 1 207 ? 22.194 2.077 -15.190 1.00 68.00 207 LEU A O 1
ATOM 1603 N N . ALA A 1 208 ? 22.985 0.132 -14.380 1.00 64.56 208 ALA A N 1
ATOM 1604 C CA . ALA A 1 208 ? 24.169 0.713 -13.747 1.00 64.56 208 ALA A CA 1
ATOM 1605 C C . ALA A 1 208 ? 25.189 1.245 -14.771 1.00 64.56 208 ALA A C 1
ATOM 1607 O O . ALA A 1 208 ? 25.911 2.196 -14.476 1.00 64.56 208 ALA A O 1
ATOM 1608 N N . CYS A 1 209 ? 25.240 0.663 -15.974 1.00 61.41 209 CYS A N 1
ATOM 1609 C CA . CYS A 1 209 ? 26.168 1.074 -17.030 1.00 61.41 209 CYS A CA 1
ATOM 1610 C C . CYS A 1 209 ? 25.603 2.134 -17.988 1.00 61.41 209 CYS A C 1
ATOM 1612 O O . CYS A 1 209 ? 26.353 2.994 -18.443 1.00 61.41 209 CYS A O 1
ATOM 1614 N N . THR A 1 210 ? 24.315 2.062 -18.329 1.00 70.00 210 THR A N 1
ATOM 1615 C CA . THR A 1 210 ? 23.707 2.878 -19.398 1.00 70.00 210 THR A CA 1
ATOM 1616 C C . THR A 1 210 ? 22.883 4.051 -18.879 1.00 70.00 210 THR A C 1
ATOM 1618 O O . THR A 1 210 ? 22.684 5.009 -19.618 1.00 70.00 210 THR A O 1
ATOM 1621 N N . MET A 1 211 ? 22.409 3.993 -17.625 1.00 74.94 211 MET A N 1
ATOM 1622 C CA . MET A 1 211 ? 21.460 4.952 -17.035 1.00 74.94 211 MET A CA 1
ATOM 1623 C C . MET A 1 211 ? 20.133 5.107 -17.805 1.00 74.94 211 MET A C 1
ATOM 1625 O O . MET A 1 211 ? 19.338 6.002 -17.498 1.00 74.94 211 MET A O 1
ATOM 1629 N N . GLU A 1 212 ? 19.870 4.234 -18.779 1.00 78.56 212 GLU A N 1
ATOM 1630 C CA . GLU A 1 212 ? 18.643 4.204 -19.563 1.00 78.56 212 GLU A CA 1
ATOM 1631 C C . GLU A 1 212 ? 17.643 3.241 -18.919 1.00 78.56 212 GLU A C 1
ATOM 1633 O O . GLU A 1 212 ? 17.931 2.065 -18.704 1.00 78.56 212 GLU A O 1
ATOM 1638 N N . VAL A 1 213 ? 16.455 3.752 -18.594 1.00 80.00 213 VAL A N 1
ATOM 1639 C CA . VAL A 1 213 ? 15.396 2.958 -17.966 1.00 80.00 213 VAL A CA 1
ATOM 1640 C C . VAL A 1 213 ? 14.485 2.361 -19.031 1.00 80.00 213 VAL A C 1
ATOM 1642 O O . VAL A 1 213 ? 13.927 3.084 -19.857 1.00 80.00 213 VAL A O 1
ATOM 1645 N N . ASN A 1 214 ? 14.269 1.052 -18.945 1.00 85.12 214 ASN A N 1
ATOM 1646 C CA . ASN A 1 214 ? 13.255 0.317 -19.696 1.00 85.12 214 ASN A CA 1
ATOM 1647 C C . ASN A 1 214 ? 12.606 -0.754 -18.802 1.00 85.12 214 ASN A C 1
ATOM 1649 O O . ASN A 1 214 ? 12.992 -0.940 -17.645 1.00 85.12 214 ASN A O 1
ATOM 1653 N N . GLU A 1 215 ? 11.632 -1.482 -19.339 1.00 86.12 215 GLU A N 1
ATOM 1654 C CA . GLU A 1 215 ? 10.898 -2.509 -18.602 1.00 86.12 215 GLU A CA 1
ATOM 1655 C C . GLU A 1 215 ? 11.772 -3.692 -18.156 1.00 86.12 215 GLU A C 1
ATOM 1657 O O . GLU A 1 215 ? 11.454 -4.360 -17.173 1.00 86.12 215 GLU A O 1
ATOM 1662 N N . LYS A 1 216 ? 12.912 -3.938 -18.821 1.00 88.69 216 LYS A N 1
ATOM 1663 C CA . LYS A 1 216 ? 13.830 -5.035 -18.465 1.00 88.69 216 LYS A CA 1
ATOM 1664 C C . LYS A 1 216 ? 14.515 -4.824 -17.120 1.00 88.69 216 LYS A C 1
ATOM 1666 O O . LYS A 1 216 ? 14.860 -5.812 -16.476 1.00 88.69 216 LYS A O 1
ATOM 1671 N N . CYS A 1 217 ? 14.621 -3.577 -16.662 1.00 88.94 217 CYS A N 1
ATOM 1672 C CA . CYS A 1 217 ? 15.139 -3.261 -15.332 1.00 88.94 217 CYS A CA 1
ATOM 1673 C C . CYS A 1 217 ? 14.303 -3.944 -14.239 1.00 88.94 217 CYS A C 1
ATOM 1675 O O . CYS A 1 217 ? 14.844 -4.666 -13.403 1.00 88.94 217 CYS A O 1
ATOM 1677 N N . ASP A 1 218 ? 12.978 -3.788 -14.305 1.00 93.06 218 ASP A N 1
ATOM 1678 C CA . ASP A 1 218 ? 12.051 -4.419 -13.364 1.00 93.06 218 ASP A CA 1
ATOM 1679 C C . ASP A 1 218 ? 12.036 -5.948 -13.523 1.00 93.06 218 ASP A C 1
ATOM 1681 O O . ASP A 1 218 ? 11.928 -6.668 -12.532 1.00 93.06 218 ASP A O 1
ATOM 1685 N N . VAL A 1 219 ? 12.178 -6.463 -14.753 1.00 94.81 219 VAL A N 1
ATOM 1686 C CA . VAL A 1 219 ? 12.232 -7.914 -15.017 1.00 94.81 219 VAL A CA 1
ATOM 1687 C C . VAL A 1 219 ? 13.462 -8.558 -14.372 1.00 94.81 219 VAL A C 1
ATOM 1689 O O . VAL A 1 219 ? 13.359 -9.653 -13.817 1.00 94.81 219 VAL A O 1
ATOM 1692 N N . TYR A 1 220 ? 14.618 -7.891 -14.403 1.00 94.19 220 TYR A N 1
ATOM 1693 C CA . TYR A 1 220 ? 15.811 -8.373 -13.708 1.00 94.19 220 TYR A CA 1
ATOM 1694 C C . TYR A 1 220 ? 15.594 -8.398 -12.190 1.00 94.19 220 TYR A C 1
ATOM 1696 O O . TYR A 1 220 ? 15.810 -9.431 -11.553 1.00 94.19 220 TYR A O 1
ATOM 1704 N N . SER A 1 221 ? 15.103 -7.294 -11.616 1.00 95.31 221 SER A N 1
ATOM 1705 C CA . SER A 1 221 ? 14.794 -7.202 -10.184 1.00 95.31 221 SER A CA 1
ATOM 1706 C C . SER A 1 221 ? 13.778 -8.256 -9.737 1.00 95.31 221 SER A C 1
ATOM 1708 O O . SER A 1 221 ? 13.942 -8.880 -8.689 1.00 95.31 221 SER A O 1
ATOM 1710 N N . TYR A 1 222 ? 12.777 -8.536 -10.572 1.00 97.12 222 TYR A N 1
ATOM 1711 C CA . TYR A 1 222 ? 11.825 -9.625 -10.372 1.00 97.12 222 TYR A CA 1
ATOM 1712 C C . TYR A 1 222 ? 12.489 -11.010 -10.347 1.00 97.12 222 TYR A C 1
ATOM 1714 O O . TYR A 1 222 ? 12.106 -11.860 -9.541 1.00 97.12 222 TYR A O 1
ATOM 1722 N N . GLY A 1 223 ? 13.500 -11.251 -11.186 1.00 96.38 223 GLY A N 1
ATOM 1723 C CA . GLY A 1 223 ? 14.280 -12.490 -11.162 1.00 96.38 223 GLY A CA 1
ATOM 1724 C C . GLY A 1 223 ? 15.017 -12.692 -9.835 1.00 96.38 223 GLY A C 1
ATOM 1725 O O . GLY A 1 223 ? 14.953 -13.777 -9.256 1.00 96.38 223 GLY A O 1
ATOM 1726 N N . VAL A 1 224 ? 15.651 -11.635 -9.314 1.00 95.88 224 VAL A N 1
ATOM 1727 C CA . VAL A 1 224 ? 16.324 -11.656 -8.001 1.00 95.88 224 VAL A CA 1
ATOM 1728 C C . VAL A 1 224 ? 15.322 -11.918 -6.876 1.00 95.88 224 VAL A C 1
ATOM 1730 O O . VAL A 1 224 ? 15.529 -12.826 -6.073 1.00 95.88 224 VAL A O 1
ATOM 1733 N N . LEU A 1 225 ? 14.202 -11.192 -6.866 1.00 96.56 225 LEU A N 1
ATOM 1734 C CA . LEU A 1 225 ? 13.109 -11.396 -5.912 1.00 96.56 225 LEU A CA 1
ATOM 1735 C C . LEU A 1 225 ? 12.573 -12.835 -5.954 1.00 96.56 225 LEU A C 1
ATOM 1737 O O . LEU A 1 225 ? 12.320 -13.446 -4.923 1.00 96.56 225 LEU A O 1
ATOM 1741 N N . THR A 1 226 ? 12.415 -13.406 -7.148 1.00 97.00 226 THR A N 1
ATOM 1742 C CA . THR A 1 226 ? 11.928 -14.783 -7.305 1.00 97.00 226 THR A CA 1
ATOM 1743 C C . THR A 1 226 ? 12.887 -15.789 -6.668 1.00 97.00 226 THR A C 1
ATOM 1745 O O . THR A 1 226 ? 12.437 -16.728 -6.013 1.00 97.00 226 THR A O 1
ATOM 1748 N N . LEU A 1 227 ? 14.202 -15.592 -6.815 1.00 95.44 227 LEU A N 1
ATOM 1749 C CA . LEU A 1 227 ? 15.200 -16.429 -6.145 1.00 95.44 227 LEU A CA 1
ATOM 1750 C C . LEU A 1 227 ? 15.123 -16.285 -4.625 1.00 95.44 227 LEU A C 1
ATOM 1752 O O . LEU A 1 227 ? 15.135 -17.297 -3.931 1.00 95.44 227 LEU A O 1
ATOM 1756 N N . GLU A 1 228 ? 14.990 -15.062 -4.114 1.00 94.38 228 GLU A N 1
ATOM 1757 C CA . GLU A 1 228 ? 14.813 -14.801 -2.681 1.00 94.38 228 GLU A CA 1
ATOM 1758 C C . GLU A 1 228 ? 13.592 -15.552 -2.122 1.00 94.38 228 GLU A C 1
ATOM 1760 O O . GLU A 1 228 ? 13.703 -16.267 -1.130 1.00 94.38 228 GLU A O 1
ATOM 1765 N N . VAL A 1 229 ? 12.449 -15.485 -2.810 1.00 94.69 229 VAL A N 1
ATOM 1766 C CA . VAL A 1 229 ? 11.199 -16.147 -2.395 1.00 94.69 229 VAL A CA 1
ATOM 1767 C C . VAL A 1 229 ? 11.265 -17.672 -2.481 1.00 94.69 229 VAL A C 1
ATOM 1769 O O . VAL A 1 229 ? 10.537 -18.360 -1.764 1.00 94.69 229 VAL A O 1
ATOM 1772 N N . ILE A 1 230 ? 12.079 -18.232 -3.372 1.00 92.75 230 ILE A N 1
ATOM 1773 C CA . ILE A 1 230 ? 12.214 -19.689 -3.510 1.00 92.75 230 ILE A CA 1
ATOM 1774 C C . ILE A 1 230 ? 13.240 -20.251 -2.515 1.00 92.75 230 ILE A C 1
ATOM 1776 O O . ILE A 1 230 ? 13.079 -21.391 -2.080 1.00 92.75 230 ILE A O 1
ATOM 1780 N N . LEU A 1 231 ? 14.285 -19.484 -2.188 1.00 89.50 231 LEU A N 1
ATOM 1781 C CA . LEU A 1 231 ? 15.437 -19.957 -1.412 1.00 89.50 231 LEU A CA 1
ATOM 1782 C C . LEU A 1 231 ? 15.411 -19.578 0.075 1.00 89.50 231 LEU A C 1
ATOM 1784 O O . LEU A 1 231 ? 15.992 -20.318 0.869 1.00 89.50 231 LEU A O 1
ATOM 1788 N N . GLY A 1 232 ? 14.812 -18.440 0.442 1.00 80.62 232 GLY A N 1
ATOM 1789 C CA . GLY A 1 232 ? 14.558 -18.062 1.844 1.00 80.62 232 GLY A CA 1
ATOM 1790 C C . GLY A 1 232 ? 13.361 -18.798 2.416 1.00 80.62 232 GLY A C 1
ATOM 1791 O O . GLY A 1 232 ? 13.181 -18.855 3.645 1.00 80.62 232 GLY A O 1
#

InterPro domains:
  IPR000719 Protein kinase domain [PF00069] (111-231)
  IPR000719 Protein kinase domain [PS50011] (1-232)
  IPR001611 Leucine-rich repeat [PF00560] (22-43)
  IPR001611 Leucine-rich repeat [PF00560] (70-91)
  IPR008266 Tyrosine-protein kinase, active site [PS00109] (157-169)
  IPR011009 Protein kinase-like domain superfamily [SSF56112] (108-232)
  IPR032675 Leucine-rich repeat domain superfamily [G3DSA:3.80.10.10] (1-115)
  IPR051420 Ser/Thr Protein Kinases with Diverse Regulatory Roles [PTHR48005] (112-232)